Protein AF-F8WKD1-F1 (afdb_monomer)

Solvent-accessible surface area (backbone atoms only — not comparable to full-atom values): 12970 Å² total; per-residue (Å²): 108,72,67,58,51,50,54,46,48,56,54,55,60,47,94,82,56,89,61,49,69,57,46,48,49,51,50,50,53,50,46,76,75,39,96,53,44,68,64,48,53,60,55,53,60,30,61,47,71,44,75,84,90,66,90,72,95,74,90,58,91,58,53,67,54,52,52,46,32,36,76,66,40,28,27,27,30,39,30,46,78,88,43,77,43,89,61,48,30,33,53,46,30,38,35,39,44,80,78,40,52,25,40,33,28,32,33,65,87,80,60,37,35,46,73,46,49,50,91,41,49,76,48,77,43,80,74,45,77,57,78,72,72,70,88,51,36,69,89,54,38,40,63,30,51,44,60,72,94,48,45,39,70,36,32,30,41,21,32,70,69,19,46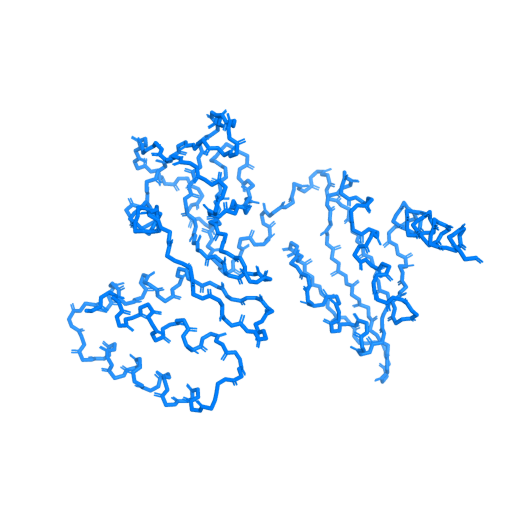,55,54,56,70,69,50,94,62,31,50,75,50,78,45,80,80,52,102,59,39,32,40,43,35,35,50,43,43,65,88,44,36,66,60,52,18,58,57,51,57,75,38,47,93,31,41,42,69,76,34,42,69,69,43,42,51,36,32,49,54,55,50,50,57,58,55,74,74,112

Foldseek 3Di:
DLVLLLVLLVLLQPPDDPCNVVSVVVLVVCCVPDPPVVSSVLNNQAEHEADPPDADDDDAPCPVVLSVQQVQQWWKWFQFQNDTDPFIWTFQHWYHAPNFIWTWIAGQVLRAIDTGGSVRTDDIGTDGHDPGNVVQHSVQNLLRNEDPVQKDKWKKKFFPLLVVLVSNDRASDWDWDDPDPTIIIIIGIDGPVCLLVVLVSSCVSPPGMDTPDDVSSNVSVVVVVVVVVVVD

pLDDT: mean 82.44, std 14.45, range [41.44, 97.62]

Sequence (232 aa):
MKALVFTLSSISNVSNLPFQTEYQEILKKLYNNSNKKELINQYNDLFQYFNEDKYQFKSYKLFNEIIRLIIENKSFETCYSQNYIKEQYKGIGIMYKNHQWYFVVANIESKLVNLLNISKIKELYEMGETQECNDITMQNFQQFMVKNETAIDILIRSNVMGLNILKGYLWSDYMIENIDEETYLFKSKVNAKDIDFIAKLIVTGGVNVKVETPNSLKNAVKVELTKIINMY

Secondary structure (DSSP, 8-state):
-HHHHHHHHHHHH-TT-TTHHHHHHHHHHHHHT-S-HHHHHHHHTTEEEES-S-------TTHHHHHHHHHTTEEEEEEETTEEEEEEEEEEEEEEETTEEEEEEEETTT--EEEEEGGGEEEEEEEEE--TTTT--TTTGGGGSS-GGGEEEEEEEE-HHHHHHHHTS--SSEEEEEEETTEEEEEEEEEGGGHHHHHHHHHTTGGGEEEEE-HHHHHHHHHHHHHHHTT-

Structure (mmCIF, N/CA/C/O backbone):
data_AF-F8WKD1-F1
#
_entry.id   AF-F8WKD1-F1
#
loop_
_atom_site.group_PDB
_atom_site.id
_atom_site.type_symbol
_atom_site.label_atom_id
_atom_site.label_alt_id
_atom_site.label_comp_id
_atom_site.label_asym_id
_atom_site.label_entity_id
_atom_site.label_seq_id
_atom_site.pdbx_PDB_ins_code
_atom_site.Cartn_x
_atom_site.Cartn_y
_atom_site.Cartn_z
_atom_site.occupancy
_atom_site.B_iso_or_equiv
_atom_site.auth_seq_id
_atom_site.auth_comp_id
_atom_site.auth_asym_id
_atom_site.auth_atom_id
_atom_site.pdbx_PDB_model_num
ATOM 1 N N . MET A 1 1 ? 3.004 2.752 30.568 1.00 54.69 1 MET A N 1
ATOM 2 C CA . MET A 1 1 ? 2.860 1.458 29.858 1.00 54.69 1 MET A CA 1
ATOM 3 C C . MET A 1 1 ? 2.673 1.652 28.353 1.00 54.69 1 MET A C 1
ATOM 5 O O . MET A 1 1 ? 3.606 1.346 27.637 1.00 54.69 1 MET A O 1
ATOM 9 N N . LYS A 1 2 ? 1.553 2.229 27.875 1.00 55.72 2 LYS A N 1
ATOM 10 C CA . LYS A 1 2 ? 1.271 2.461 26.436 1.00 55.72 2 LYS A CA 1
ATOM 11 C C . LYS A 1 2 ? 2.421 3.139 25.675 1.00 55.72 2 LYS A C 1
ATOM 13 O O . LYS A 1 2 ? 2.898 2.601 24.689 1.00 55.72 2 LYS A O 1
ATOM 18 N N . ALA A 1 3 ? 2.922 4.262 26.196 1.00 53.12 3 ALA A N 1
ATOM 19 C CA . ALA A 1 3 ? 4.050 4.981 25.601 1.00 53.12 3 ALA A CA 1
ATOM 20 C C . ALA A 1 3 ? 5.342 4.145 25.544 1.00 53.12 3 ALA A C 1
ATOM 22 O O . ALA A 1 3 ? 6.055 4.207 24.560 1.00 53.12 3 ALA A O 1
ATOM 23 N N . LEU A 1 4 ? 5.615 3.323 26.562 1.00 59.00 4 LEU A N 1
ATOM 24 C CA . LEU A 1 4 ? 6.814 2.478 26.619 1.00 59.00 4 LEU A CA 1
ATOM 25 C C . LEU A 1 4 ? 6.762 1.358 25.569 1.00 59.00 4 LEU A C 1
ATOM 27 O O . LEU A 1 4 ? 7.755 1.099 24.902 1.00 59.00 4 LEU A O 1
ATOM 31 N N . VAL A 1 5 ? 5.595 0.725 25.406 1.00 59.62 5 VAL A N 1
ATOM 32 C CA . VAL A 1 5 ? 5.370 -0.319 24.393 1.00 59.62 5 VAL A CA 1
ATOM 33 C C . VAL A 1 5 ? 5.445 0.273 22.990 1.00 59.62 5 VAL A C 1
ATOM 35 O O . VAL A 1 5 ? 6.122 -0.292 22.141 1.00 59.62 5 VAL A O 1
ATOM 38 N N . PHE A 1 6 ? 4.828 1.438 22.760 1.00 61.56 6 PHE A N 1
ATOM 39 C CA . PHE A 1 6 ? 4.965 2.172 21.501 1.00 61.56 6 PHE A CA 1
ATOM 40 C C . PHE A 1 6 ? 6.432 2.494 21.193 1.00 61.56 6 PHE A C 1
ATOM 42 O O . PHE A 1 6 ? 6.912 2.164 20.115 1.00 61.56 6 PHE A O 1
ATOM 49 N N . THR A 1 7 ? 7.172 3.078 22.139 1.00 57.75 7 THR A N 1
ATOM 50 C CA . THR A 1 7 ? 8.586 3.422 21.938 1.00 57.75 7 THR A CA 1
ATOM 51 C C . THR A 1 7 ? 9.423 2.189 21.611 1.00 57.75 7 THR A C 1
ATOM 53 O O . THR A 1 7 ? 10.227 2.225 20.688 1.00 57.75 7 THR A O 1
ATOM 56 N N . LEU A 1 8 ? 9.226 1.086 22.330 1.00 62.31 8 LEU A N 1
ATOM 57 C CA . LEU A 1 8 ? 10.016 -0.122 22.126 1.00 62.31 8 LEU A CA 1
ATOM 58 C C . LEU A 1 8 ? 9.652 -0.876 20.837 1.00 62.31 8 LEU A C 1
ATOM 60 O O . LEU A 1 8 ? 10.562 -1.328 20.154 1.00 62.31 8 LEU A O 1
ATOM 64 N N . SER A 1 9 ? 8.364 -0.974 20.484 1.00 59.03 9 SER A N 1
ATOM 65 C CA . SER A 1 9 ? 7.912 -1.551 19.200 1.00 59.03 9 SER A CA 1
ATOM 66 C C . SER A 1 9 ? 8.370 -0.713 18.006 1.00 59.03 9 SER A C 1
ATOM 68 O O . SER A 1 9 ? 8.812 -1.257 16.996 1.00 59.03 9 SER A O 1
ATOM 70 N N . SER A 1 10 ? 8.356 0.617 18.156 1.00 57.47 10 SER A N 1
ATOM 71 C CA . SER A 1 10 ? 8.930 1.536 17.171 1.00 57.47 10 SER A CA 1
ATOM 72 C C . SER A 1 10 ? 10.416 1.259 16.971 1.00 57.47 10 SER A C 1
ATOM 74 O O . SER A 1 10 ? 10.863 1.087 15.847 1.00 57.47 10 SER A O 1
ATOM 76 N N . ILE A 1 11 ? 11.176 1.167 18.066 1.00 59.69 11 ILE A N 1
ATOM 77 C CA . ILE A 1 11 ? 12.624 0.936 18.044 1.00 59.69 11 ILE A CA 1
ATOM 78 C C . ILE A 1 11 ? 12.978 -0.442 17.467 1.00 59.69 11 ILE A C 1
ATOM 80 O O . ILE A 1 11 ? 13.932 -0.546 16.703 1.00 59.69 11 ILE A O 1
ATOM 84 N N . SER A 1 12 ? 12.225 -1.499 17.793 1.00 55.69 12 SER A N 1
ATOM 85 C CA . SER A 1 12 ? 12.521 -2.852 17.301 1.00 55.69 12 SER A CA 1
ATOM 86 C C . SER A 1 12 ? 12.333 -3.009 15.791 1.00 55.69 12 SER A C 1
ATOM 88 O O . SER A 1 12 ? 12.969 -3.882 15.197 1.00 55.69 12 SER A O 1
ATOM 90 N N . ASN A 1 13 ? 11.476 -2.178 15.191 1.00 52.91 13 ASN A N 1
ATOM 91 C CA . ASN A 1 13 ? 11.176 -2.199 13.762 1.00 52.91 13 ASN A CA 1
ATOM 92 C C . ASN A 1 13 ? 12.152 -1.363 12.910 1.00 52.91 13 ASN A C 1
ATOM 94 O O . ASN A 1 13 ? 12.138 -1.503 11.689 1.00 52.91 13 ASN A O 1
ATOM 98 N N . VAL A 1 14 ? 13.027 -0.557 13.527 1.00 56.12 14 VAL A N 1
ATOM 99 C CA . VAL A 1 14 ? 14.090 0.178 12.821 1.00 56.12 14 VAL A CA 1
ATOM 100 C C . VAL A 1 14 ? 15.261 -0.772 12.570 1.00 56.12 14 VAL A C 1
ATOM 102 O O . VAL A 1 14 ? 15.939 -1.204 13.502 1.00 56.12 14 VAL A O 1
ATOM 105 N N . SER A 1 15 ? 15.543 -1.085 11.306 1.00 45.62 15 SER A N 1
ATOM 106 C CA . SER A 1 15 ? 16.512 -2.125 10.919 1.00 45.62 15 SER A CA 1
ATOM 107 C C . SER A 1 15 ? 17.991 -1.787 11.175 1.00 45.62 15 SER A C 1
ATOM 109 O O . SER A 1 15 ? 18.841 -2.633 10.929 1.00 45.62 15 SER A O 1
ATOM 111 N N . ASN A 1 16 ? 18.314 -0.584 11.667 1.00 51.53 16 ASN A N 1
ATOM 112 C CA . ASN A 1 16 ? 19.690 -0.064 11.735 1.00 51.53 16 ASN A CA 1
ATOM 113 C C . ASN A 1 16 ? 20.077 0.575 13.085 1.00 51.53 16 ASN A C 1
ATOM 115 O O . ASN A 1 16 ? 21.005 1.384 13.140 1.00 51.53 16 ASN A O 1
ATOM 119 N N . LEU A 1 17 ? 19.388 0.255 14.184 1.00 51.50 17 LEU A N 1
ATOM 120 C CA . LEU A 1 17 ? 19.802 0.743 15.503 1.00 51.50 17 LEU A CA 1
ATOM 121 C C . LEU A 1 17 ? 20.866 -0.177 16.124 1.00 51.50 17 LEU A C 1
ATOM 123 O O . LEU A 1 17 ? 20.691 -1.399 16.115 1.00 51.50 17 LEU A O 1
ATOM 127 N N . PRO A 1 18 ? 21.946 0.372 16.719 1.00 41.44 18 PRO A N 1
ATOM 128 C CA . PRO A 1 18 ? 22.776 -0.425 17.609 1.00 41.44 18 PRO A CA 1
ATOM 129 C C . PRO A 1 18 ? 21.883 -0.926 18.755 1.00 41.44 18 PRO A C 1
ATOM 131 O O . PRO A 1 18 ? 21.035 -0.179 19.243 1.00 41.44 18 PRO A O 1
ATOM 134 N N . PHE A 1 19 ? 22.068 -2.180 19.170 1.00 49.81 19 PHE A N 1
ATOM 135 C CA . PHE A 1 19 ? 21.343 -2.832 20.273 1.00 49.81 19 PHE A CA 1
ATOM 136 C C . PHE A 1 19 ? 19.913 -3.357 19.980 1.00 49.81 19 PHE A C 1
ATOM 138 O O . PHE A 1 19 ? 19.081 -3.460 20.884 1.00 49.81 19 PHE A O 1
ATOM 145 N N . GLN A 1 20 ? 19.590 -3.713 18.725 1.00 54.78 20 GLN A N 1
ATOM 146 C CA . GLN A 1 20 ? 18.273 -4.271 18.345 1.00 54.78 20 GLN A CA 1
ATOM 147 C C . GLN A 1 20 ? 17.866 -5.505 19.178 1.00 54.78 20 GLN A C 1
ATOM 149 O O . GLN A 1 20 ? 16.708 -5.627 19.593 1.00 54.78 20 GLN A O 1
ATOM 154 N N . THR A 1 21 ? 18.819 -6.394 19.465 1.00 56.66 21 THR A N 1
ATOM 155 C CA . THR A 1 21 ? 18.611 -7.603 20.277 1.00 56.66 21 THR A CA 1
ATOM 156 C C . THR A 1 21 ? 18.192 -7.246 21.705 1.00 56.66 21 THR A C 1
ATOM 158 O O . THR A 1 21 ? 17.245 -7.814 22.248 1.00 56.66 21 THR A O 1
ATOM 161 N N . GLU A 1 22 ? 18.829 -6.242 22.293 1.00 59.22 22 GLU A N 1
ATOM 162 C CA . GLU A 1 22 ? 18.585 -5.759 23.646 1.00 59.22 22 GLU A CA 1
ATOM 163 C C . GLU A 1 22 ? 17.208 -5.094 23.759 1.00 59.22 22 GLU A C 1
ATOM 165 O O . GLU A 1 22 ? 16.502 -5.303 24.748 1.00 59.22 22 GLU A O 1
ATOM 170 N N . TYR A 1 23 ? 16.761 -4.365 22.730 1.00 58.56 23 TYR A 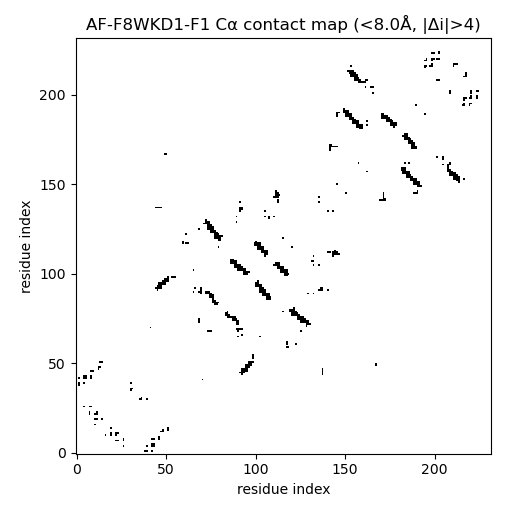N 1
ATOM 171 C CA . TYR A 1 23 ? 15.401 -3.813 22.693 1.00 58.56 23 TYR A CA 1
ATOM 172 C C . TYR A 1 23 ? 14.330 -4.909 22.619 1.00 58.56 23 TYR A C 1
ATOM 174 O O . TYR A 1 23 ? 13.330 -4.841 23.343 1.00 58.56 23 TYR A O 1
ATOM 182 N N . GLN A 1 24 ? 14.551 -5.951 21.811 1.00 60.44 24 GLN A N 1
ATOM 183 C CA . GLN A 1 24 ? 13.657 -7.112 21.762 1.00 60.44 24 GLN A CA 1
ATOM 184 C C . GLN A 1 24 ? 13.640 -7.885 23.089 1.00 60.44 24 GLN A C 1
ATOM 186 O O . GLN A 1 24 ? 12.584 -8.356 23.520 1.00 60.44 24 GLN A O 1
ATOM 191 N N . GLU A 1 25 ? 14.774 -7.993 23.781 1.00 60.28 25 GLU A N 1
ATOM 192 C CA . GLU A 1 25 ? 14.833 -8.607 25.109 1.00 60.28 25 GLU A CA 1
ATOM 193 C C . GLU A 1 25 ? 14.113 -7.784 26.180 1.00 60.28 25 GLU A C 1
ATOM 195 O O . GLU A 1 25 ? 13.417 -8.355 27.026 1.00 60.28 25 GLU A O 1
ATOM 200 N N . ILE A 1 26 ? 14.235 -6.454 26.148 1.00 61.81 26 ILE A N 1
ATOM 201 C CA . ILE A 1 26 ? 13.500 -5.556 27.049 1.00 61.81 26 ILE A CA 1
ATOM 202 C C . ILE A 1 26 ? 11.992 -5.687 26.799 1.00 61.81 26 ILE A C 1
ATOM 204 O O . ILE A 1 26 ? 11.229 -5.808 27.761 1.00 61.81 26 ILE A O 1
ATOM 208 N N . LEU A 1 27 ? 11.561 -5.756 25.534 1.00 63.12 27 LEU A N 1
ATOM 209 C CA . LEU A 1 27 ? 10.172 -6.052 25.168 1.00 63.12 27 LEU A CA 1
ATOM 210 C C . LEU A 1 27 ? 9.712 -7.407 25.703 1.00 63.12 27 LEU A C 1
ATOM 212 O O . LEU A 1 27 ? 8.657 -7.475 26.331 1.00 63.12 27 LEU A O 1
ATOM 216 N N . LYS A 1 28 ? 10.503 -8.473 25.524 1.00 65.69 28 LYS A N 1
ATOM 217 C CA . LYS A 1 28 ? 10.186 -9.810 26.056 1.00 65.69 28 LYS A CA 1
ATOM 218 C C . LYS A 1 28 ? 10.070 -9.804 27.579 1.00 65.69 28 LYS A C 1
ATOM 220 O O . LYS A 1 28 ? 9.130 -10.383 28.120 1.00 65.69 28 LYS A O 1
ATOM 225 N N . LYS A 1 29 ? 10.981 -9.128 28.284 1.00 65.94 29 LYS A N 1
ATOM 226 C CA . LYS A 1 29 ? 10.943 -9.001 29.751 1.00 65.94 29 LYS A CA 1
ATOM 227 C C . LYS A 1 29 ? 9.724 -8.202 30.214 1.00 65.94 29 LYS A C 1
ATOM 229 O O . LYS A 1 29 ? 9.076 -8.613 31.174 1.00 65.94 29 LYS A O 1
ATOM 234 N N . LEU A 1 30 ? 9.374 -7.114 29.530 1.00 63.88 30 LEU A N 1
ATOM 235 C CA . LEU A 1 30 ? 8.160 -6.340 29.811 1.00 63.88 30 LEU A CA 1
ATOM 236 C C . LEU A 1 30 ? 6.890 -7.141 29.531 1.00 63.88 30 LEU A C 1
ATOM 238 O O . LEU A 1 30 ? 5.971 -7.116 30.341 1.00 63.88 30 LEU A O 1
ATOM 242 N N . TYR A 1 31 ? 6.846 -7.874 28.420 1.00 63.16 31 TYR A N 1
ATOM 243 C CA . TYR A 1 31 ? 5.730 -8.743 28.073 1.00 63.16 31 TYR A CA 1
ATOM 244 C C . TYR A 1 31 ? 5.536 -9.834 29.126 1.00 63.16 31 TYR A C 1
ATOM 246 O O . TYR A 1 31 ? 4.456 -9.956 29.699 1.00 63.16 31 TYR A O 1
ATOM 254 N N . ASN A 1 32 ? 6.596 -10.577 29.450 1.00 68.81 32 ASN A N 1
ATOM 255 C CA . ASN A 1 32 ? 6.531 -11.715 30.363 1.00 68.81 32 ASN A CA 1
ATOM 256 C C . ASN A 1 32 ? 6.122 -11.322 31.787 1.00 68.81 32 ASN A C 1
ATOM 258 O O . ASN A 1 32 ? 5.394 -12.084 32.422 1.00 68.81 32 ASN A O 1
ATOM 262 N N . ASN A 1 33 ? 6.525 -10.131 32.243 1.00 65.88 33 ASN A N 1
ATOM 263 C CA . ASN A 1 33 ? 6.264 -9.634 33.597 1.00 65.88 33 ASN A CA 1
ATOM 264 C C . ASN A 1 33 ? 5.061 -8.676 33.699 1.00 65.88 33 ASN A C 1
ATOM 266 O O . ASN A 1 33 ? 4.817 -8.111 34.764 1.00 65.88 33 ASN A O 1
ATOM 270 N N . SER A 1 34 ? 4.315 -8.452 32.614 1.00 67.44 34 SER A N 1
ATOM 271 C CA . SER A 1 34 ? 3.154 -7.559 32.621 1.00 67.44 34 SER A CA 1
ATOM 272 C C . SER A 1 34 ? 1.848 -8.334 32.771 1.00 67.44 34 SER A C 1
ATOM 274 O O . SER A 1 34 ? 1.609 -9.317 32.076 1.00 67.44 34 SER A O 1
ATOM 276 N N . ASN A 1 35 ? 0.936 -7.812 33.592 1.00 67.19 35 ASN A N 1
ATOM 277 C CA . ASN A 1 35 ? -0.458 -8.273 33.658 1.00 67.19 35 ASN A CA 1
ATOM 278 C C . ASN A 1 35 ? -1.321 -7.710 32.506 1.00 67.19 35 ASN A C 1
ATO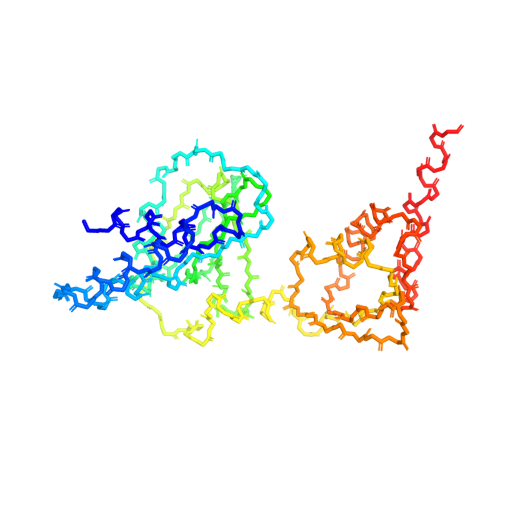M 280 O O . ASN A 1 35 ? -2.529 -7.906 32.483 1.00 67.19 35 ASN A O 1
ATOM 284 N N . LYS A 1 36 ? -0.718 -6.968 31.562 1.00 62.66 36 LYS A N 1
ATOM 285 C CA . LYS A 1 36 ? -1.381 -6.321 30.414 1.00 62.66 36 LYS A CA 1
ATOM 286 C C . LYS A 1 36 ? -0.840 -6.837 29.074 1.00 62.66 36 LYS A C 1
ATOM 288 O O . LYS A 1 36 ? -0.615 -6.044 28.164 1.00 62.66 36 LYS A O 1
ATOM 293 N N . LYS A 1 37 ? -0.583 -8.146 28.970 1.00 66.31 37 LYS A N 1
ATOM 294 C CA . LYS A 1 37 ? -0.028 -8.800 27.765 1.00 66.31 37 LYS A CA 1
ATOM 295 C C . LYS A 1 37 ? -0.856 -8.538 26.509 1.00 66.31 37 LYS A C 1
ATOM 297 O O . LYS A 1 37 ? -0.286 -8.179 25.488 1.00 66.31 37 LYS A O 1
ATOM 302 N N . GLU A 1 38 ? -2.182 -8.612 26.605 1.00 63.44 38 GLU A N 1
ATOM 303 C CA . GLU A 1 38 ? -3.091 -8.310 25.488 1.00 63.44 38 GLU A CA 1
ATOM 304 C C . GLU A 1 38 ? -2.886 -6.897 24.942 1.00 63.44 38 GLU A C 1
ATOM 306 O O . GLU A 1 38 ? -2.764 -6.703 23.739 1.00 63.44 38 GLU A O 1
ATOM 311 N N . LEU A 1 39 ? -2.741 -5.916 25.833 1.00 62.03 39 LEU A N 1
ATOM 312 C CA . LEU A 1 39 ? -2.496 -4.526 25.458 1.00 62.03 39 LEU A CA 1
ATOM 313 C C . LEU A 1 39 ? -1.109 -4.343 24.821 1.00 62.03 39 LEU A C 1
ATOM 315 O O . LEU A 1 39 ? -0.930 -3.462 23.991 1.00 62.03 39 LEU A O 1
ATOM 319 N N . ILE A 1 40 ? -0.120 -5.162 25.192 1.00 63.00 40 ILE A N 1
ATOM 320 C CA . ILE A 1 40 ? 1.205 -5.148 24.557 1.00 63.00 40 ILE A CA 1
ATOM 321 C C . ILE A 1 40 ? 1.125 -5.727 23.140 1.00 63.00 40 ILE A C 1
ATOM 323 O O . ILE A 1 40 ? 1.635 -5.105 22.213 1.00 63.00 40 ILE A O 1
ATOM 327 N N . ASN A 1 41 ? 0.444 -6.863 22.964 1.00 65.38 41 ASN A N 1
ATOM 328 C CA . ASN A 1 41 ? 0.261 -7.487 21.650 1.00 65.38 41 ASN A CA 1
ATOM 329 C C . ASN A 1 41 ? -0.513 -6.575 20.699 1.00 65.38 41 ASN A C 1
ATOM 331 O O . ASN A 1 41 ? -0.058 -6.338 19.586 1.00 65.38 41 ASN A O 1
ATOM 335 N N . GLN A 1 42 ? -1.602 -5.966 21.182 1.00 65.38 42 GLN A N 1
ATOM 336 C CA . GLN A 1 42 ? -2.364 -4.985 20.412 1.00 65.38 42 GLN A CA 1
ATOM 337 C C . GLN A 1 42 ? -1.477 -3.856 19.891 1.00 65.38 42 GLN A C 1
ATOM 339 O O . GLN A 1 42 ? -1.651 -3.452 18.760 1.00 65.38 42 GLN A O 1
ATOM 344 N N . TYR A 1 43 ? -0.513 -3.351 20.665 1.00 65.75 43 TYR A N 1
ATOM 345 C CA . TYR A 1 43 ? 0.369 -2.281 20.187 1.00 65.75 43 TYR A CA 1
ATOM 346 C C . TYR A 1 43 ? 1.490 -2.759 19.260 1.00 65.75 43 TYR A C 1
ATOM 348 O O . TYR A 1 43 ? 1.894 -1.992 18.390 1.00 65.75 43 TYR A O 1
ATOM 356 N N . ASN A 1 44 ? 1.990 -3.985 19.421 1.00 64.62 44 ASN A N 1
ATOM 357 C CA . ASN A 1 44 ? 3.071 -4.508 18.581 1.00 64.62 44 ASN A CA 1
ATOM 358 C C . ASN A 1 44 ? 2.633 -4.702 17.122 1.00 64.62 44 ASN A C 1
ATOM 360 O O . ASN A 1 44 ? 3.409 -4.402 16.219 1.00 64.62 44 ASN A O 1
ATOM 364 N N . ASP A 1 45 ? 1.391 -5.132 16.893 1.00 71.19 45 ASP A N 1
ATOM 365 C CA . ASP A 1 45 ? 0.876 -5.396 15.543 1.00 71.19 45 ASP A CA 1
ATOM 366 C C . ASP A 1 45 ? 0.306 -4.143 14.849 1.00 71.19 45 ASP A C 1
ATOM 368 O O . ASP A 1 45 ? -0.061 -4.190 13.675 1.00 71.19 45 ASP A O 1
ATOM 372 N N . LEU A 1 46 ? 0.242 -3.001 15.549 1.00 78.19 46 LEU A N 1
ATOM 373 C CA . LEU A 1 46 ? -0.332 -1.758 15.018 1.00 78.19 46 LEU A CA 1
ATOM 374 C C . LEU A 1 46 ? 0.607 -0.970 14.109 1.00 78.19 46 LEU A C 1
A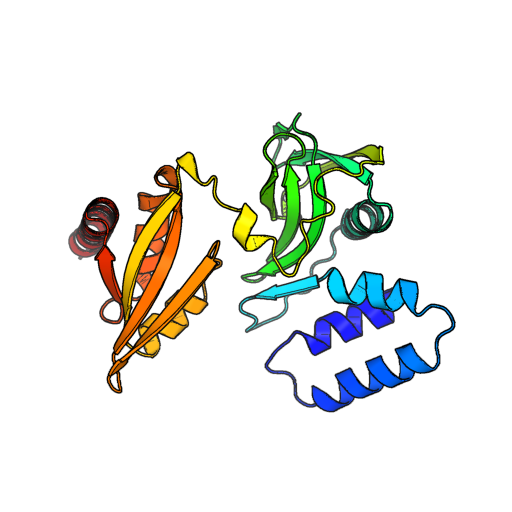TOM 376 O O . LEU A 1 46 ? 0.116 -0.156 13.329 1.00 78.19 46 LEU A O 1
ATOM 380 N N . PHE A 1 47 ? 1.925 -1.142 14.226 1.00 76.69 47 PHE A N 1
ATOM 381 C CA . PHE A 1 47 ? 2.897 -0.261 13.577 1.00 76.69 47 PHE A CA 1
ATOM 382 C C . PHE A 1 47 ? 3.773 -1.004 12.573 1.00 76.69 47 PHE A C 1
ATOM 384 O O . PHE A 1 47 ? 4.404 -2.002 12.912 1.00 76.69 47 PHE A O 1
ATOM 391 N N . GLN A 1 48 ? 3.884 -0.459 11.361 1.00 75.19 48 GLN A N 1
ATOM 392 C CA . GLN A 1 48 ? 4.846 -0.914 10.356 1.00 75.19 48 GLN A CA 1
ATOM 393 C C . GLN A 1 48 ? 5.718 0.247 9.874 1.00 75.19 48 GLN A C 1
ATOM 395 O O . GLN A 1 48 ? 5.254 1.378 9.723 1.00 75.19 48 GLN A O 1
ATOM 400 N N . TYR A 1 49 ? 6.988 -0.037 9.614 1.00 70.62 49 TYR A N 1
ATOM 401 C CA . TYR A 1 49 ? 7.986 0.958 9.245 1.00 70.62 49 TYR A CA 1
ATOM 402 C C . TYR A 1 49 ? 8.621 0.586 7.908 1.00 70.62 49 TYR A C 1
ATOM 404 O O . TYR A 1 49 ? 8.909 -0.584 7.656 1.00 70.62 49 TYR A O 1
ATOM 412 N N . PHE A 1 50 ? 8.780 1.571 7.026 1.00 65.44 50 PHE A N 1
ATOM 413 C CA . PHE A 1 50 ? 9.199 1.353 5.646 1.00 65.44 50 PHE A CA 1
ATOM 414 C C . PHE A 1 50 ? 10.160 2.455 5.173 1.00 65.44 50 PHE A C 1
ATOM 416 O O . PHE A 1 50 ? 9.800 3.635 5.179 1.00 65.44 50 PHE A O 1
ATOM 423 N N . ASN A 1 51 ? 11.355 2.055 4.713 1.00 57.28 51 ASN A N 1
ATOM 424 C CA . ASN A 1 51 ? 12.481 2.917 4.305 1.00 57.28 51 ASN A CA 1
ATOM 425 C C . ASN A 1 51 ? 12.890 3.959 5.355 1.00 57.28 51 ASN A C 1
ATOM 427 O O . ASN A 1 51 ? 12.548 5.143 5.260 1.00 57.28 51 ASN A O 1
ATOM 431 N N . GLU A 1 52 ? 13.645 3.522 6.357 1.00 56.91 52 GLU A N 1
ATOM 432 C CA . GLU A 1 52 ? 14.009 4.358 7.495 1.00 56.91 52 GLU A CA 1
ATOM 433 C C . GLU A 1 52 ? 15.487 4.729 7.513 1.00 56.91 52 GLU A C 1
ATOM 435 O O . GLU A 1 52 ? 16.301 4.069 8.150 1.00 56.91 52 GLU A O 1
ATOM 440 N N . ASP A 1 53 ? 15.826 5.850 6.878 1.00 48.53 53 ASP A N 1
ATOM 441 C CA . ASP A 1 53 ? 17.186 6.391 6.988 1.00 48.53 53 ASP A CA 1
ATOM 442 C C . ASP A 1 53 ? 17.284 7.445 8.104 1.00 48.53 53 ASP A C 1
ATOM 444 O O . ASP A 1 53 ? 18.348 7.640 8.693 1.00 48.53 53 ASP A O 1
ATOM 448 N N . LYS A 1 54 ? 16.170 8.140 8.414 1.00 49.97 54 LYS A N 1
ATOM 449 C CA . LYS A 1 54 ? 16.069 9.181 9.461 1.00 49.97 54 LYS A CA 1
ATOM 450 C C . LYS A 1 54 ? 14.648 9.307 10.030 1.00 49.97 54 LYS A C 1
ATOM 452 O O . LYS A 1 54 ? 13.670 9.449 9.291 1.00 49.97 54 LYS A O 1
ATOM 457 N N . TYR A 1 55 ? 14.533 9.351 11.355 1.00 49.16 55 TYR A N 1
ATOM 458 C CA . TYR A 1 55 ? 13.267 9.584 12.054 1.00 49.16 55 TYR A CA 1
ATOM 459 C C . TYR A 1 55 ? 13.037 11.089 12.274 1.00 49.16 55 TYR A C 1
ATOM 461 O O . TYR A 1 55 ? 13.885 11.765 12.856 1.00 49.16 55 TYR A O 1
ATOM 469 N N . GLN A 1 56 ? 11.900 11.630 11.819 1.00 51.22 56 GLN A N 1
ATOM 470 C CA . GLN A 1 56 ? 11.495 13.006 12.126 1.00 51.22 56 GLN A CA 1
ATOM 471 C C . GLN A 1 56 ? 10.360 12.992 13.149 1.00 51.22 56 GLN A C 1
ATOM 473 O O . GLN A 1 56 ? 9.276 12.462 12.902 1.00 51.22 56 GLN A O 1
ATOM 478 N N . PHE A 1 57 ? 10.607 13.596 14.310 1.00 49.16 57 PHE A N 1
ATOM 479 C CA . PHE A 1 57 ? 9.613 13.678 15.372 1.00 49.16 57 PHE A CA 1
ATOM 480 C C . PHE A 1 57 ? 8.547 14.723 15.023 1.00 49.16 57 PHE A C 1
ATOM 482 O O . PHE A 1 57 ? 8.822 15.923 14.996 1.00 49.16 57 PHE A O 1
ATOM 489 N N . LYS A 1 58 ? 7.312 14.274 14.777 1.00 58.34 58 LYS A N 1
ATOM 490 C CA . LYS A 1 58 ? 6.148 15.149 14.602 1.00 58.34 58 LYS A CA 1
ATOM 491 C C . LYS A 1 58 ? 4.969 14.598 15.395 1.00 58.34 58 LYS A C 1
ATOM 493 O O . LYS A 1 58 ? 4.519 13.484 15.150 1.00 58.34 58 LYS A O 1
ATOM 498 N N . SER A 1 59 ? 4.489 15.385 16.355 1.00 57.47 59 SER A N 1
ATOM 499 C CA . SER A 1 59 ? 3.294 15.057 17.134 1.00 57.47 59 SER A CA 1
ATOM 500 C C . SER A 1 59 ? 2.044 15.414 16.332 1.00 57.47 59 SER A C 1
ATOM 502 O O . SER A 1 59 ? 1.932 16.529 15.818 1.00 57.47 59 SER A O 1
ATOM 504 N N . TYR A 1 60 ? 1.107 14.475 16.223 1.00 67.44 60 TYR A N 1
ATOM 505 C CA . TYR A 1 60 ? -0.185 14.691 15.577 1.00 67.44 60 TYR A CA 1
ATOM 506 C C . TYR A 1 60 ? -1.293 14.630 16.624 1.00 67.44 60 TYR A C 1
ATOM 508 O O . TYR A 1 60 ? -1.416 13.642 17.344 1.00 67.44 60 TYR A O 1
ATOM 516 N N . LYS A 1 61 ? -2.137 15.667 16.674 1.00 73.50 61 LYS A N 1
ATOM 517 C CA . LYS A 1 61 ? -3.266 15.756 17.617 1.00 73.50 61 LYS A CA 1
ATOM 518 C C . LYS A 1 61 ? -4.198 14.536 17.528 1.00 73.50 61 LYS A C 1
ATOM 520 O O . LYS A 1 61 ? -4.642 14.038 18.554 1.00 73.50 61 LYS A O 1
ATOM 525 N N . LEU A 1 62 ? -4.423 14.035 16.311 1.00 81.81 62 LEU A N 1
ATOM 526 C CA . LEU A 1 62 ? -5.302 12.896 16.020 1.00 81.81 62 LEU A CA 1
ATOM 527 C C . LEU A 1 62 ? -4.665 11.525 16.291 1.00 81.81 62 LEU A C 1
ATOM 529 O O . LEU A 1 62 ? -5.352 10.517 16.212 1.00 81.81 62 LEU A O 1
ATOM 533 N N . PHE A 1 63 ? -3.370 11.437 16.607 1.00 81.38 63 PHE A N 1
ATOM 534 C CA . PHE A 1 63 ? -2.680 10.142 16.683 1.00 81.38 63 PHE A CA 1
ATOM 535 C C . PHE A 1 63 ? -3.275 9.215 17.752 1.00 81.38 63 PHE A C 1
ATOM 537 O O . PHE A 1 63 ? -3.505 8.035 17.506 1.00 81.38 63 PHE A O 1
ATOM 544 N N . ASN A 1 64 ? -3.587 9.766 18.929 1.00 81.69 64 ASN A N 1
ATOM 545 C CA . ASN A 1 64 ? -4.223 9.007 20.008 1.00 81.69 64 ASN A CA 1
ATOM 546 C C . ASN A 1 64 ? -5.645 8.567 19.644 1.00 81.69 64 ASN A C 1
ATOM 548 O O . ASN A 1 64 ? -6.076 7.493 20.052 1.00 81.69 64 ASN A O 1
ATOM 552 N N . GLU A 1 65 ? -6.361 9.394 18.885 1.00 86.62 65 GLU A N 1
ATOM 553 C CA . GLU A 1 65 ? -7.708 9.090 18.415 1.00 86.62 65 GLU A CA 1
ATOM 554 C C . GLU A 1 65 ? -7.689 7.969 17.373 1.00 86.62 65 GLU A C 1
ATOM 556 O O . GLU A 1 65 ? -8.455 7.021 17.494 1.00 86.62 65 GLU A O 1
ATOM 561 N N . ILE A 1 66 ? -6.738 8.004 16.436 1.00 89.75 66 ILE A N 1
ATOM 562 C CA . ILE A 1 66 ? -6.501 6.928 15.464 1.00 89.75 66 ILE A CA 1
ATOM 563 C C . ILE A 1 66 ? -6.224 5.605 16.185 1.00 89.75 66 ILE A C 1
ATOM 565 O O . ILE A 1 66 ? -6.871 4.602 15.898 1.00 89.75 66 ILE A O 1
ATOM 569 N N . ILE A 1 67 ? -5.306 5.600 17.159 1.00 85.38 67 ILE A N 1
ATOM 570 C CA . ILE A 1 67 ? -4.997 4.391 17.939 1.00 85.38 67 ILE A CA 1
ATOM 571 C C . ILE A 1 67 ? -6.244 3.875 18.665 1.00 85.38 67 ILE A C 1
ATOM 573 O O . ILE A 1 67 ? -6.481 2.669 18.685 1.00 85.38 67 ILE A O 1
ATOM 577 N N . ARG A 1 68 ? -7.044 4.776 19.251 1.00 87.25 68 ARG A N 1
ATOM 578 C CA . ARG A 1 68 ? -8.295 4.408 19.920 1.00 87.25 68 ARG A CA 1
ATOM 579 C C . ARG A 1 68 ? -9.257 3.724 18.950 1.00 87.25 68 ARG A C 1
ATOM 581 O O . ARG A 1 68 ? -9.718 2.636 19.266 1.00 87.25 68 ARG A O 1
ATOM 588 N N . LEU A 1 69 ? -9.491 4.310 17.773 1.00 89.56 69 LEU A N 1
ATOM 589 C CA . LEU A 1 69 ? -10.387 3.748 16.757 1.00 89.56 69 LEU A CA 1
ATOM 590 C C . LEU A 1 69 ? -9.961 2.341 16.321 1.00 89.56 69 LEU A C 1
ATOM 592 O O . LEU A 1 69 ? -10.817 1.473 16.173 1.00 89.56 69 LEU A O 1
ATOM 596 N N . ILE A 1 70 ? -8.654 2.103 16.150 1.00 89.06 70 ILE A N 1
ATOM 597 C CA . ILE A 1 70 ? -8.154 0.783 15.745 1.00 89.06 70 ILE A CA 1
ATOM 598 C C . ILE A 1 70 ? -8.344 -0.243 16.873 1.00 89.06 70 ILE A C 1
ATOM 600 O O . ILE A 1 70 ? -8.873 -1.323 16.633 1.00 89.06 70 ILE A O 1
ATOM 604 N N . ILE A 1 71 ? -7.959 0.094 18.112 1.00 84.38 71 ILE A N 1
ATOM 605 C CA . ILE A 1 71 ? -8.062 -0.826 19.262 1.00 84.38 71 ILE A CA 1
ATOM 606 C C . ILE A 1 71 ? -9.523 -1.151 19.595 1.00 84.38 71 ILE A C 1
ATOM 608 O O . ILE A 1 71 ? -9.844 -2.294 19.907 1.00 84.38 71 ILE A O 1
ATOM 612 N N . GLU A 1 72 ? -10.402 -0.151 19.540 1.00 87.38 72 GLU A N 1
ATOM 613 C CA . GLU A 1 72 ? -11.837 -0.307 19.807 1.00 87.38 72 GLU A CA 1
ATOM 614 C C . GLU A 1 72 ? -12.604 -0.866 18.598 1.00 87.38 72 GLU A C 1
ATOM 616 O O . GLU A 1 72 ? -13.819 -1.041 18.675 1.00 87.38 72 GLU A O 1
ATOM 621 N N . ASN A 1 73 ? -11.910 -1.153 17.489 1.00 87.12 73 ASN A N 1
ATOM 622 C CA . ASN A 1 73 ? -12.483 -1.714 16.269 1.00 87.12 73 ASN A CA 1
ATOM 623 C C . ASN A 1 73 ? -13.689 -0.900 15.744 1.00 87.12 73 ASN A C 1
ATOM 625 O O . ASN A 1 73 ? -14.706 -1.444 15.296 1.00 87.12 73 ASN A O 1
ATOM 629 N N . LYS A 1 74 ? -13.581 0.431 15.838 1.00 91.56 74 LYS A N 1
ATOM 630 C CA . LYS A 1 74 ? -14.618 1.373 15.412 1.00 91.56 74 LYS A CA 1
ATOM 631 C C . LYS A 1 74 ? -14.443 1.733 13.940 1.00 91.56 74 LYS A C 1
ATOM 633 O O . LYS A 1 74 ? -13.346 2.050 13.476 1.00 91.56 74 LYS A O 1
ATOM 638 N N . SER A 1 75 ? -15.558 1.731 13.223 1.00 94.00 75 SER A N 1
ATOM 639 C CA . SER A 1 75 ? -15.681 2.359 11.913 1.00 94.00 75 SER A CA 1
ATOM 640 C C . SER A 1 75 ? -15.759 3.878 12.042 1.00 94.00 75 SER A C 1
ATOM 642 O O . SER A 1 75 ? -16.209 4.413 13.062 1.00 94.00 75 SER A O 1
ATOM 644 N N . PHE A 1 76 ? -15.313 4.577 11.005 1.00 94.69 76 PHE A N 1
ATOM 645 C CA . PHE A 1 76 ? -15.307 6.031 10.972 1.00 94.69 76 PHE A CA 1
ATOM 646 C C . PHE A 1 76 ? -15.428 6.578 9.548 1.00 94.69 76 PHE A C 1
ATOM 648 O O . PHE A 1 76 ? -15.084 5.912 8.572 1.00 94.69 76 PHE A O 1
ATOM 655 N N . GLU A 1 77 ? -15.847 7.834 9.451 1.00 95.19 77 GLU A N 1
ATOM 656 C CA . GLU A 1 77 ? -15.700 8.670 8.255 1.00 95.19 77 GLU A CA 1
ATOM 657 C C . GLU A 1 77 ? -14.625 9.737 8.503 1.00 95.19 77 GLU A C 1
ATOM 659 O O . GLU A 1 77 ? -14.222 9.986 9.645 1.00 95.19 77 GLU A O 1
ATOM 664 N N . THR A 1 78 ? -14.110 10.376 7.451 1.00 93.31 78 THR A N 1
ATOM 665 C CA . THR A 1 78 ? -12.997 11.323 7.606 1.00 93.31 78 THR A CA 1
ATOM 666 C C . THR A 1 78 ? -13.077 12.530 6.682 1.00 93.31 78 THR A C 1
ATOM 668 O O . THR A 1 78 ? -13.530 12.455 5.540 1.00 93.31 78 THR A O 1
ATOM 671 N N . CYS A 1 79 ? -12.570 13.662 7.172 1.00 91.00 79 CYS A N 1
ATOM 672 C CA . CYS A 1 79 ? -12.284 14.835 6.356 1.00 91.00 79 CYS A CA 1
ATOM 673 C C . CYS A 1 79 ? -10.793 14.858 5.986 1.00 91.00 79 CYS A C 1
ATOM 675 O O . CYS A 1 79 ? -9.928 15.081 6.842 1.00 91.00 79 CYS A O 1
ATOM 677 N N . TYR A 1 80 ? -10.485 14.664 4.701 1.00 90.31 80 TYR A N 1
ATOM 678 C CA . TYR A 1 80 ? -9.121 14.577 4.182 1.00 90.31 80 TYR A CA 1
ATOM 679 C C . TYR A 1 80 ? -8.798 15.762 3.269 1.00 90.31 80 TYR A C 1
ATOM 681 O O . TYR A 1 80 ? -9.416 15.942 2.223 1.00 90.31 80 TYR A O 1
ATOM 689 N N . SER A 1 81 ? -7.807 16.581 3.641 1.00 79.88 81 SER A N 1
ATOM 690 C CA . SER A 1 81 ? -7.340 17.731 2.840 1.00 79.88 81 SER A CA 1
ATOM 691 C C . SER A 1 81 ? -8.469 18.637 2.317 1.00 79.88 81 SER A C 1
ATOM 693 O O . SER A 1 81 ? -8.364 19.149 1.211 1.00 79.88 81 SER A O 1
ATOM 695 N N . GLN A 1 82 ? -9.502 18.875 3.142 1.00 81.94 82 GLN A N 1
ATOM 696 C CA . GLN A 1 82 ? -10.718 19.681 2.882 1.00 81.94 82 GLN A CA 1
ATOM 697 C C . GLN A 1 82 ? -11.899 18.948 2.228 1.00 81.94 82 GLN A C 1
ATOM 699 O O . GLN A 1 82 ? -12.987 19.515 2.180 1.00 81.94 82 GLN A O 1
ATOM 704 N N . ASN A 1 83 ? -11.732 17.696 1.810 1.00 83.50 83 ASN A N 1
ATOM 705 C CA . ASN A 1 83 ? -12.824 16.905 1.256 1.00 83.50 83 ASN A CA 1
ATOM 706 C C . ASN A 1 83 ? -13.407 15.990 2.328 1.00 83.50 83 ASN A C 1
ATOM 708 O O . ASN A 1 83 ? -12.686 15.193 2.932 1.00 83.50 83 ASN A O 1
ATOM 712 N N . TYR A 1 84 ? -14.716 16.095 2.543 1.00 83.88 84 TYR A N 1
ATOM 713 C CA . TYR A 1 84 ? -15.439 15.125 3.351 1.00 83.88 84 TYR A CA 1
ATOM 714 C C . TYR A 1 84 ? -15.609 13.836 2.551 1.00 83.88 84 TYR A C 1
ATOM 716 O O . TYR A 1 84 ? -16.238 13.840 1.489 1.00 83.88 84 TYR A O 1
ATOM 724 N N . ILE A 1 85 ? -15.033 12.748 3.050 1.00 86.19 85 ILE A N 1
ATOM 725 C CA . ILE A 1 85 ? -15.152 11.432 2.440 1.00 86.19 85 ILE A CA 1
ATOM 726 C C . ILE A 1 85 ? -16.268 10.694 3.179 1.00 86.19 85 ILE A C 1
ATOM 728 O O . ILE A 1 85 ? -16.105 10.338 4.341 1.00 86.19 85 ILE A O 1
ATOM 732 N N . LYS A 1 86 ? -17.393 10.481 2.485 1.00 83.44 86 LYS A N 1
ATOM 733 C CA . LYS A 1 86 ? -18.588 9.788 3.008 1.00 83.44 86 LYS A CA 1
ATOM 734 C C . LYS A 1 86 ? -18.435 8.269 3.097 1.00 83.44 86 LYS A C 1
ATOM 736 O O . LYS A 1 86 ? -19.339 7.576 3.542 1.00 83.44 86 LYS A O 1
ATOM 741 N N . GLU A 1 87 ? -17.339 7.736 2.577 1.00 90.69 87 GLU A N 1
ATOM 742 C CA . GLU A 1 87 ? -17.056 6.312 2.672 1.00 90.69 87 GLU A CA 1
ATOM 743 C C . GLU A 1 87 ? -16.705 5.955 4.113 1.00 90.69 87 GLU A C 1
ATOM 745 O O . GLU A 1 87 ? -15.939 6.663 4.771 1.00 90.69 87 GLU A O 1
ATOM 750 N N . GLN A 1 88 ? -17.228 4.823 4.576 1.00 93.75 88 GLN A N 1
ATOM 751 C CA . GLN A 1 88 ? -16.892 4.307 5.892 1.00 93.75 88 GLN A CA 1
ATOM 752 C C . GLN A 1 88 ? -15.624 3.469 5.826 1.00 93.75 88 GLN A C 1
ATOM 754 O O . GLN A 1 88 ? -15.473 2.559 5.001 1.00 93.75 88 GLN A O 1
ATOM 759 N N . TYR A 1 89 ? -14.723 3.771 6.747 1.00 95.25 89 TYR A N 1
ATOM 760 C CA . TYR A 1 89 ? -13.442 3.119 6.876 1.00 95.25 89 TYR A CA 1
ATOM 761 C C . TYR A 1 89 ? -13.321 2.411 8.208 1.00 95.25 89 TYR A C 1
ATOM 763 O O . TYR A 1 89 ? -13.944 2.765 9.210 1.00 95.25 89 TYR A O 1
ATOM 771 N N . LYS A 1 90 ? -12.432 1.432 8.209 1.00 94.81 90 LYS A N 1
ATOM 772 C CA . LYS A 1 90 ? -11.937 0.771 9.397 1.00 94.81 90 LYS A CA 1
ATOM 773 C C . LYS A 1 90 ? -10.431 0.949 9.489 1.00 94.81 90 LYS A C 1
ATOM 775 O O . LYS A 1 90 ? -9.723 0.798 8.495 1.00 94.81 90 LYS A O 1
ATOM 780 N N . GLY A 1 91 ? -9.944 1.245 10.687 1.00 93.94 91 GLY A N 1
ATOM 781 C CA . GLY A 1 91 ? -8.516 1.351 10.944 1.00 93.94 91 GLY A CA 1
ATOM 782 C C . GLY A 1 91 ? -7.872 -0.027 11.033 1.00 93.94 91 GLY A C 1
ATOM 783 O O . GLY A 1 91 ? -8.356 -0.874 11.775 1.00 93.94 91 GLY A O 1
ATOM 784 N N . ILE A 1 92 ? -6.785 -0.236 10.293 1.00 93.56 92 ILE A N 1
ATOM 785 C CA . ILE A 1 92 ? -6.006 -1.486 10.312 1.00 93.56 92 ILE A CA 1
ATOM 786 C C . ILE A 1 92 ? -4.730 -1.307 11.137 1.00 93.56 92 ILE A C 1
ATOM 788 O O . ILE A 1 92 ? -4.346 -2.182 11.905 1.00 93.56 92 ILE A O 1
ATOM 792 N N . GLY A 1 93 ? -4.087 -0.149 11.007 1.00 90.75 93 GLY A N 1
ATOM 793 C CA . GLY A 1 93 ? -2.858 0.170 11.720 1.00 90.75 93 GLY A CA 1
ATOM 794 C C . GLY A 1 93 ? -2.237 1.464 11.220 1.00 90.75 93 GLY A C 1
ATOM 795 O O . GLY A 1 93 ? -2.862 2.250 10.506 1.00 90.75 93 GLY A O 1
ATOM 796 N N . ILE A 1 94 ? -0.998 1.712 11.611 1.00 89.12 94 ILE A N 1
ATOM 797 C CA . ILE A 1 94 ? -0.262 2.936 11.324 1.00 89.12 94 ILE A CA 1
ATOM 798 C C . ILE A 1 94 ? 1.057 2.555 10.652 1.00 89.12 94 ILE A C 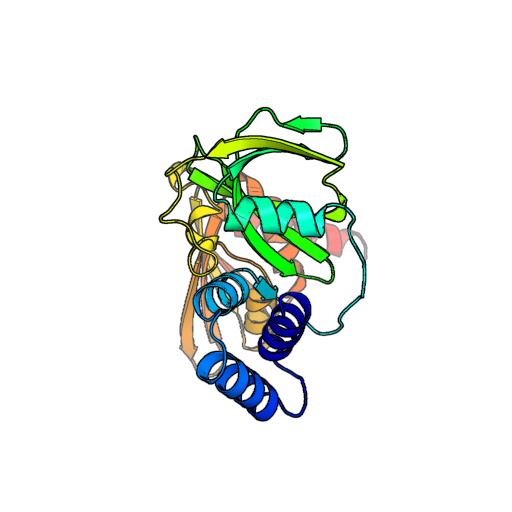1
ATOM 800 O O . ILE A 1 94 ? 1.792 1.694 11.128 1.00 89.12 94 ILE A O 1
ATOM 804 N N . MET A 1 95 ? 1.380 3.229 9.553 1.00 87.25 95 MET A N 1
ATOM 805 C CA . MET A 1 95 ? 2.617 3.006 8.815 1.00 87.25 95 MET A CA 1
ATOM 806 C C . MET A 1 95 ? 3.460 4.277 8.767 1.00 87.25 95 MET A C 1
ATOM 808 O O . MET A 1 95 ? 2.958 5.348 8.420 1.00 87.25 95 MET A O 1
ATOM 812 N N . TYR A 1 96 ? 4.752 4.165 9.053 1.00 81.56 96 TYR A N 1
ATOM 813 C CA . TYR A 1 96 ? 5.717 5.222 8.772 1.00 81.56 96 TYR A CA 1
ATOM 814 C C . TYR A 1 96 ? 6.457 4.908 7.474 1.00 81.56 96 TYR A C 1
ATOM 816 O O . TYR A 1 96 ? 7.080 3.857 7.344 1.00 81.56 96 TYR A O 1
ATOM 824 N N . LYS A 1 97 ? 6.362 5.809 6.496 1.00 80.12 97 LYS A N 1
ATOM 825 C CA . LYS A 1 97 ? 6.960 5.648 5.168 1.00 80.12 97 LYS A CA 1
ATOM 826 C C . LYS A 1 97 ? 7.481 6.982 4.659 1.00 80.12 97 LYS A C 1
ATOM 828 O O . LYS A 1 97 ? 6.747 7.970 4.671 1.00 80.12 97 LYS A O 1
ATOM 833 N N . ASN A 1 98 ? 8.714 7.009 4.149 1.00 74.56 98 ASN A N 1
ATOM 834 C CA . ASN A 1 98 ? 9.321 8.196 3.525 1.00 74.56 98 ASN A CA 1
ATOM 835 C C . ASN A 1 98 ? 9.171 9.462 4.398 1.00 74.56 98 ASN A C 1
ATOM 837 O O . ASN A 1 98 ? 8.723 10.513 3.936 1.00 74.56 98 ASN A O 1
ATOM 841 N N . HIS A 1 99 ? 9.491 9.333 5.687 1.00 75.25 99 HIS A N 1
ATOM 842 C CA . HIS A 1 99 ? 9.388 10.387 6.705 1.00 75.25 99 HIS A CA 1
ATOM 843 C C . HIS A 1 99 ? 7.974 10.910 7.007 1.00 75.25 99 HIS A C 1
ATOM 845 O O . HIS A 1 99 ? 7.807 11.988 7.583 1.00 75.25 99 HIS A O 1
ATOM 851 N N . GLN A 1 100 ? 6.937 10.170 6.621 1.00 82.25 100 GLN A N 1
ATOM 852 C CA . GLN A 1 100 ? 5.547 10.543 6.849 1.00 82.25 100 GLN A CA 1
ATOM 853 C C . GLN A 1 100 ? 4.775 9.406 7.506 1.00 82.25 100 GLN A C 1
ATOM 855 O O . GLN A 1 100 ? 4.997 8.230 7.232 1.00 82.25 100 GLN A O 1
ATOM 860 N N . TRP A 1 101 ? 3.835 9.785 8.366 1.00 85.88 101 TRP A N 1
ATOM 861 C CA . TRP A 1 101 ? 2.923 8.856 9.012 1.00 85.88 101 TRP A CA 1
ATOM 862 C C . TRP A 1 101 ? 1.645 8.706 8.191 1.00 85.88 101 TRP A C 1
ATOM 864 O O . TRP A 1 101 ? 1.031 9.698 7.786 1.00 85.88 101 TRP A O 1
ATOM 874 N N . TYR A 1 102 ? 1.236 7.463 7.989 1.00 90.50 102 TYR A N 1
ATOM 875 C CA . TYR A 1 102 ? 0.037 7.065 7.273 1.00 90.50 102 TYR A CA 1
ATOM 876 C C . TYR A 1 102 ? -0.856 6.242 8.193 1.00 90.50 102 TYR A C 1
ATOM 878 O O . TYR A 1 102 ? -0.387 5.364 8.912 1.00 90.50 102 TYR A O 1
ATOM 886 N N . PHE A 1 103 ? -2.151 6.522 8.148 1.00 93.25 103 PHE A N 1
ATOM 887 C CA . PHE A 1 103 ? -3.181 5.667 8.703 1.00 93.25 103 PHE A CA 1
ATOM 888 C C . PHE A 1 103 ? -3.566 4.648 7.626 1.00 93.25 103 PHE A C 1
ATOM 890 O O . PHE A 1 103 ? -4.001 5.033 6.537 1.00 93.25 103 PHE A O 1
ATOM 897 N N . VAL A 1 104 ? -3.347 3.364 7.911 1.00 94.69 104 VAL A N 1
ATOM 898 C CA . VAL A 1 104 ? -3.754 2.252 7.049 1.00 94.69 104 VAL A CA 1
ATOM 899 C C . VAL A 1 104 ? -5.217 1.955 7.333 1.00 94.69 104 VAL A C 1
ATOM 901 O O . VAL A 1 104 ? -5.576 1.607 8.462 1.00 94.69 104 VAL A O 1
ATOM 904 N N . VAL A 1 105 ? -6.063 2.127 6.321 1.00 95.38 105 VAL A N 1
ATOM 905 C CA . VAL A 1 105 ? -7.517 2.040 6.470 1.00 95.38 105 VAL A CA 1
ATOM 906 C C . VAL A 1 105 ? -8.108 1.133 5.403 1.00 95.38 105 VAL A C 1
ATOM 908 O O . VAL A 1 105 ? -7.702 1.203 4.248 1.00 95.38 105 VAL A O 1
ATOM 911 N N . ALA A 1 106 ? -9.080 0.306 5.767 1.00 95.81 106 ALA A N 1
ATOM 912 C CA . ALA A 1 106 ? -9.857 -0.484 4.820 1.00 95.81 106 ALA A CA 1
ATOM 913 C C . ALA A 1 106 ? -11.215 0.184 4.596 1.00 95.81 106 ALA A C 1
ATOM 915 O O . ALA A 1 106 ? -11.928 0.470 5.559 1.00 95.81 106 ALA A O 1
ATOM 916 N N . ASN A 1 107 ? -11.580 0.433 3.341 1.00 94.69 107 ASN A N 1
ATOM 917 C CA . ASN A 1 107 ? -12.934 0.844 2.987 1.00 94.69 107 ASN A CA 1
ATOM 918 C C . ASN A 1 107 ? -13.876 -0.355 3.200 1.00 94.69 107 ASN A C 1
ATOM 920 O O . ASN A 1 107 ? -13.623 -1.451 2.694 1.00 94.69 107 ASN A O 1
ATOM 924 N N . ILE A 1 108 ? -14.944 -0.155 3.973 1.00 93.31 108 ILE A N 1
ATOM 925 C CA . ILE A 1 108 ? -15.827 -1.244 4.415 1.00 93.31 108 ILE A CA 1
ATOM 926 C C . ILE A 1 108 ? -16.594 -1.868 3.245 1.00 93.31 108 ILE A C 1
ATOM 928 O O . ILE A 1 108 ? -16.769 -3.086 3.219 1.00 93.31 108 ILE A O 1
ATOM 932 N N . GLU A 1 109 ? -17.024 -1.057 2.282 1.00 91.31 109 GLU A N 1
ATOM 933 C CA . GLU A 1 109 ? -17.825 -1.498 1.138 1.00 91.31 109 GLU A CA 1
ATOM 934 C C . GLU A 1 109 ? -16.963 -2.216 0.092 1.00 91.31 109 GLU A C 1
ATOM 936 O O . GLU A 1 109 ? -17.243 -3.348 -0.294 1.00 91.31 109 GLU A O 1
ATOM 941 N N . SER A 1 110 ? -15.875 -1.579 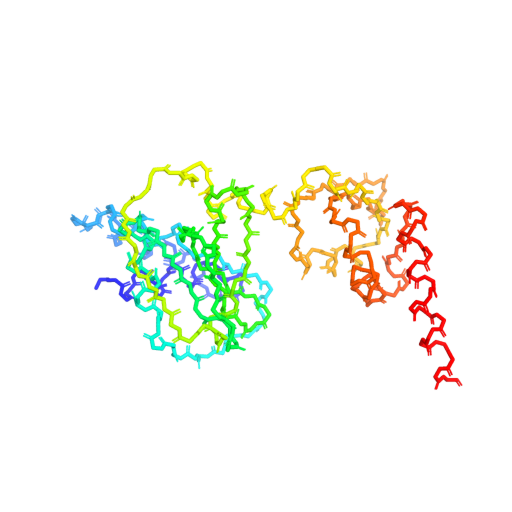-0.341 1.00 90.75 110 SER A N 1
ATOM 942 C CA . SER A 1 110 ? -15.017 -2.089 -1.418 1.00 90.75 110 SER A CA 1
ATOM 943 C C . SER A 1 110 ? -13.979 -3.117 -0.966 1.00 90.75 110 SER A C 1
ATOM 945 O O . SER A 1 110 ? -13.376 -3.766 -1.820 1.00 90.75 110 SER A O 1
ATOM 947 N N . LYS A 1 111 ? -13.736 -3.243 0.347 1.00 91.56 111 LYS A N 1
ATOM 948 C CA . LYS A 1 111 ? -12.654 -4.049 0.949 1.00 91.56 111 LYS A CA 1
ATOM 949 C C . LYS A 1 111 ? -11.240 -3.639 0.529 1.00 91.56 111 LYS A C 1
ATOM 951 O O . LYS A 1 111 ? -10.287 -4.364 0.803 1.00 91.56 111 LYS A O 1
ATOM 956 N N . LEU A 1 112 ? -11.086 -2.482 -0.114 1.00 92.12 112 LEU A N 1
ATOM 957 C CA . LEU A 1 112 ? -9.784 -1.975 -0.531 1.00 92.12 112 LEU A CA 1
ATOM 958 C C . LEU A 1 112 ? -9.095 -1.218 0.600 1.00 92.12 112 LEU A C 1
ATOM 960 O O . LEU A 1 112 ? -9.734 -0.482 1.358 1.00 92.12 112 LEU A O 1
ATOM 964 N N . VAL A 1 113 ? -7.777 -1.374 0.678 1.00 93.31 113 VAL A N 1
ATOM 965 C CA . VAL A 1 113 ? -6.936 -0.673 1.645 1.00 93.31 113 VAL A CA 1
ATOM 966 C C . VAL A 1 113 ? -6.340 0.587 1.036 1.00 93.31 113 VAL A C 1
ATOM 968 O O . VAL A 1 113 ? -5.691 0.555 -0.007 1.00 93.31 113 VAL A O 1
ATOM 971 N N . ASN A 1 114 ? -6.495 1.688 1.763 1.00 91.88 114 ASN A N 1
ATOM 972 C CA . ASN A 1 114 ? -5.949 2.993 1.442 1.00 91.88 114 ASN A CA 1
ATOM 973 C C . ASN A 1 114 ? -4.962 3.454 2.520 1.00 91.88 114 ASN A C 1
ATOM 975 O O . ASN A 1 114 ? -5.044 3.083 3.692 1.00 91.88 114 ASN A O 1
ATOM 979 N N . LEU A 1 115 ? -4.041 4.329 2.114 1.00 92.31 115 LEU A N 1
ATOM 980 C CA . LEU A 1 115 ? -3.077 4.967 3.004 1.00 92.31 115 LEU A CA 1
ATOM 981 C C . LEU A 1 115 ? -3.383 6.454 3.135 1.00 92.31 115 LEU A C 1
ATOM 983 O O . LEU A 1 115 ? -3.076 7.252 2.246 1.00 92.31 115 LEU A O 1
ATOM 987 N N . LEU A 1 116 ? -3.947 6.849 4.271 1.00 92.25 116 LEU A N 1
ATOM 988 C CA . LEU A 1 116 ? -4.251 8.246 4.546 1.00 92.25 116 LEU A CA 1
ATOM 989 C C . LEU A 1 116 ? -3.074 8.894 5.264 1.00 92.25 116 LEU A C 1
ATOM 991 O O . LEU A 1 116 ? -2.801 8.601 6.422 1.00 92.25 116 LEU A O 1
ATOM 995 N N . ASN A 1 117 ? -2.371 9.808 4.596 1.00 90.69 117 ASN A N 1
ATOM 996 C CA . ASN A 1 117 ? -1.351 10.616 5.268 1.00 90.69 117 ASN A CA 1
ATOM 997 C C . ASN A 1 117 ? -1.976 11.359 6.466 1.00 90.69 117 ASN A C 1
ATOM 999 O O . ASN A 1 117 ? -2.840 12.216 6.274 1.00 90.69 117 ASN A O 1
ATOM 1003 N N . ILE A 1 118 ? -1.508 11.066 7.682 1.00 90.31 118 ILE A N 1
ATOM 1004 C CA . ILE A 1 118 ? -2.092 11.577 8.931 1.00 90.31 118 ILE A CA 1
ATOM 1005 C C . ILE A 1 118 ? -2.045 13.107 8.982 1.00 90.31 118 ILE A C 1
ATOM 1007 O O . ILE A 1 118 ? -2.967 13.736 9.489 1.00 90.31 118 ILE A O 1
ATOM 1011 N N . SER A 1 119 ? -1.025 13.733 8.386 1.00 87.94 119 SER A N 1
ATOM 1012 C CA . SER A 1 119 ? -0.914 15.199 8.339 1.00 87.94 119 SER A CA 1
ATOM 1013 C C . SER A 1 119 ? -2.017 15.887 7.531 1.00 87.94 119 SER A C 1
ATOM 1015 O O . SER A 1 119 ? -2.222 17.090 7.677 1.00 87.94 119 SER A O 1
ATOM 1017 N N . LYS A 1 120 ? -2.705 15.130 6.674 1.00 90.81 120 LYS A N 1
ATOM 1018 C CA . LYS A 1 120 ? -3.785 15.597 5.806 1.00 90.81 120 LYS A CA 1
ATOM 1019 C C . LYS A 1 120 ? -5.175 15.279 6.359 1.00 90.81 120 LYS A C 1
ATOM 1021 O O . LYS A 1 120 ? -6.154 15.790 5.814 1.00 90.81 120 LYS A O 1
ATOM 1026 N N . ILE A 1 121 ? -5.267 14.469 7.413 1.00 91.19 121 ILE A N 1
ATOM 1027 C CA . ILE A 1 121 ? -6.521 14.185 8.112 1.00 91.19 121 ILE A CA 1
ATOM 1028 C C . ILE A 1 121 ? -6.843 15.389 8.995 1.00 91.19 121 ILE A C 1
ATOM 1030 O O . ILE A 1 121 ? -6.037 15.779 9.842 1.00 91.19 121 ILE A O 1
ATOM 1034 N N . LYS A 1 122 ? -8.010 15.996 8.780 1.00 90.06 122 LYS A N 1
ATOM 1035 C CA . LYS A 1 122 ? -8.489 17.102 9.614 1.00 90.06 122 LYS A CA 1
ATOM 1036 C C . LYS A 1 122 ? -9.315 16.599 10.785 1.00 90.06 122 LYS A C 1
ATOM 1038 O O . LYS A 1 122 ? -9.091 17.033 11.910 1.00 90.06 122 LYS A O 1
ATOM 1043 N N . GLU A 1 123 ? -10.251 15.702 10.496 1.00 91.06 123 GLU A N 1
ATOM 1044 C CA . GLU A 1 123 ? -11.240 15.200 11.448 1.00 91.06 123 GLU A CA 1
ATOM 1045 C C . GLU A 1 123 ? -11.557 13.730 11.147 1.00 91.06 123 GLU A C 1
ATOM 1047 O O . GLU A 1 123 ? -11.472 13.277 9.995 1.00 91.06 123 GLU A O 1
ATOM 1052 N N . LEU A 1 124 ? -11.900 13.001 12.206 1.00 92.25 124 LEU A N 1
ATOM 1053 C CA . LEU A 1 124 ? -12.379 11.624 12.187 1.00 92.25 124 LEU A CA 1
ATOM 1054 C C . LEU A 1 124 ? -13.739 11.617 12.884 1.00 92.25 124 LEU A C 1
ATOM 1056 O O . LEU A 1 124 ? -13.884 12.189 13.961 1.00 92.25 124 LEU A O 1
ATOM 1060 N N . TYR A 1 125 ? -14.731 10.998 12.258 1.00 93.19 125 TYR A N 1
ATOM 1061 C CA . TYR A 1 125 ? -16.084 10.902 12.793 1.00 93.19 125 TYR A CA 1
ATOM 1062 C C . TYR A 1 125 ? -16.354 9.439 13.103 1.00 93.19 125 TYR A C 1
ATOM 1064 O O . TYR A 1 125 ? -16.564 8.640 12.192 1.00 93.19 125 TYR A O 1
ATOM 1072 N N . GLU A 1 126 ? -16.272 9.083 14.383 1.00 93.06 126 GLU A N 1
ATOM 1073 C CA . GLU A 1 126 ? -16.596 7.738 14.858 1.00 93.06 126 GLU A CA 1
ATOM 1074 C C . GLU A 1 126 ? -18.063 7.420 14.552 1.00 93.06 126 GLU A C 1
ATOM 1076 O O . GLU A 1 126 ? -18.946 8.222 14.854 1.00 93.06 126 GLU A O 1
ATOM 1081 N N . MET A 1 127 ? -18.308 6.247 13.970 1.00 88.25 127 MET A N 1
ATOM 1082 C CA . MET A 1 127 ? -19.659 5.783 13.659 1.00 88.25 127 MET A CA 1
ATOM 1083 C C . MET A 1 127 ? -20.102 4.704 14.647 1.00 88.25 127 MET A C 1
ATOM 1085 O O . MET A 1 127 ? -20.999 4.922 15.458 1.00 88.25 127 MET A O 1
ATOM 1089 N N . GLY A 1 128 ? -19.455 3.540 14.620 1.00 85.88 128 GLY A N 1
ATOM 1090 C CA . GLY A 1 128 ? -19.800 2.416 15.492 1.00 85.88 128 GLY A CA 1
ATOM 1091 C C . GLY A 1 128 ? -18.890 1.211 15.287 1.00 85.88 128 GLY A C 1
ATOM 1092 O O . GLY A 1 128 ? -17.987 1.240 14.453 1.00 85.88 128 GLY A O 1
ATOM 1093 N N . GLU A 1 129 ? -19.106 0.142 16.048 1.00 86.00 129 GLU A N 1
ATOM 1094 C CA . GLU A 1 129 ? -18.342 -1.104 15.889 1.00 86.00 129 GLU A CA 1
ATOM 1095 C C . GLU A 1 129 ? -18.704 -1.817 14.589 1.00 86.00 129 GLU A C 1
ATOM 1097 O O . GLU A 1 129 ? -19.856 -1.809 14.158 1.00 86.00 129 GLU A O 1
ATOM 1102 N N . THR A 1 130 ? -17.715 -2.462 13.974 1.00 81.44 130 THR A N 1
ATOM 1103 C CA . THR A 1 130 ? -17.929 -3.279 12.780 1.00 81.44 130 THR A CA 1
ATOM 1104 C C . THR A 1 130 ? -17.070 -4.536 12.818 1.00 81.44 130 THR A C 1
ATOM 1106 O O . THR A 1 130 ? -15.912 -4.498 13.228 1.00 81.44 130 THR A O 1
ATOM 1109 N N . GLN A 1 131 ? -17.624 -5.668 12.385 1.00 80.06 131 GLN A N 1
ATOM 1110 C CA . GLN A 1 131 ? -16.853 -6.904 12.190 1.00 80.06 131 GLN A CA 1
ATOM 1111 C C . GLN A 1 131 ? -16.302 -7.035 10.762 1.00 80.06 131 GLN A C 1
ATOM 1113 O O . GLN A 1 131 ? -15.525 -7.943 10.471 1.00 80.06 131 GLN A O 1
ATOM 1118 N N . GLU A 1 132 ? -16.678 -6.119 9.872 1.00 83.44 132 GLU A N 1
ATOM 1119 C CA . GLU A 1 132 ? -16.212 -6.109 8.493 1.00 83.44 132 GLU A CA 1
ATOM 1120 C C . GLU A 1 132 ? -14.697 -5.859 8.417 1.00 83.44 132 GLU A C 1
ATOM 1122 O O . GLU A 1 132 ? -14.123 -5.143 9.244 1.00 83.44 132 GLU A O 1
ATOM 1127 N N . CYS A 1 133 ? -14.038 -6.450 7.414 1.00 86.31 133 CYS A N 1
ATOM 1128 C CA . CYS A 1 133 ? -12.592 -6.313 7.180 1.00 86.31 133 CYS A CA 1
ATOM 1129 C C . CYS A 1 133 ? -11.723 -6.759 8.380 1.00 86.31 133 CYS A C 1
ATOM 1131 O O . CYS A 1 133 ? -10.660 -6.189 8.623 1.00 86.31 133 CYS A O 1
ATOM 1133 N N . ASN A 1 134 ? -12.195 -7.694 9.217 1.00 82.69 134 ASN A N 1
ATOM 1134 C CA . ASN A 1 134 ? -11.424 -8.271 10.338 1.00 82.69 134 ASN A CA 1
ATOM 1135 C C . ASN A 1 134 ? -10.272 -9.179 9.868 1.00 82.69 134 ASN A C 1
ATOM 1137 O O . ASN A 1 134 ? -9.326 -9.412 10.612 1.00 82.69 134 ASN A O 1
ATOM 1141 N N . ASP A 1 135 ? -10.362 -9.687 8.646 1.00 88.19 135 ASP A N 1
ATOM 1142 C CA . ASP A 1 135 ? -9.361 -10.500 7.957 1.00 88.19 135 ASP A CA 1
ATOM 1143 C C . ASP A 1 135 ? -8.181 -9.677 7.406 1.00 88.19 135 ASP A C 1
ATOM 1145 O O . ASP A 1 135 ? -7.116 -10.228 7.110 1.00 88.19 135 ASP A O 1
ATOM 1149 N N . ILE A 1 136 ? -8.347 -8.355 7.306 1.00 91.19 136 ILE A N 1
ATOM 1150 C CA . ILE A 1 136 ? -7.302 -7.422 6.884 1.00 91.19 136 ILE A CA 1
ATOM 1151 C C . ILE A 1 136 ? -6.511 -6.965 8.115 1.00 91.19 136 ILE A C 1
ATOM 1153 O O . ILE A 1 136 ? -7.055 -6.417 9.070 1.00 91.19 136 ILE A O 1
ATOM 1157 N N . THR A 1 137 ? -5.200 -7.164 8.073 1.00 90.69 137 THR A N 1
ATOM 1158 C CA . THR A 1 137 ? -4.247 -6.892 9.154 1.00 90.69 137 THR A CA 1
ATOM 1159 C C . THR A 1 137 ? -3.039 -6.135 8.614 1.00 90.69 137 THR A C 1
ATOM 1161 O O . THR A 1 137 ? -2.787 -6.108 7.409 1.00 90.69 137 THR A O 1
ATOM 1164 N N . MET A 1 138 ? -2.213 -5.580 9.501 1.00 87.12 138 MET A N 1
ATOM 1165 C CA . MET A 1 138 ? -0.947 -4.958 9.094 1.00 87.12 138 MET A CA 1
ATOM 1166 C C . MET A 1 138 ? 0.028 -5.926 8.398 1.00 87.12 138 MET A C 1
ATOM 1168 O O . MET A 1 138 ? 0.937 -5.473 7.708 1.00 87.12 138 MET A O 1
ATOM 1172 N N . GLN A 1 139 ? -0.164 -7.243 8.526 1.00 85.88 139 GLN A N 1
ATOM 1173 C CA . GLN A 1 139 ? 0.687 -8.248 7.883 1.00 85.88 139 GLN A CA 1
ATOM 1174 C C . GLN A 1 139 ? 0.293 -8.527 6.425 1.00 85.88 139 GLN A C 1
ATOM 1176 O O . GLN A 1 139 ? 1.152 -8.906 5.634 1.00 85.88 139 GLN A O 1
ATOM 1181 N N . ASN A 1 140 ? -0.979 -8.338 6.056 1.00 89.19 140 ASN A N 1
ATOM 1182 C CA . ASN A 1 140 ? -1.495 -8.691 4.726 1.00 89.19 140 ASN A CA 1
ATOM 1183 C C . ASN A 1 140 ? -2.153 -7.525 3.966 1.00 89.19 140 ASN A C 1
ATOM 1185 O O . ASN A 1 140 ? -2.518 -7.708 2.807 1.00 89.19 140 ASN A O 1
ATOM 1189 N N . PHE A 1 141 ? -2.284 -6.328 4.555 1.00 90.75 141 PHE A N 1
ATOM 1190 C CA . PHE A 1 141 ? -3.053 -5.224 3.957 1.00 90.75 141 PHE A CA 1
ATOM 1191 C C . PHE A 1 141 ? -2.618 -4.840 2.538 1.00 90.75 141 PHE A C 1
ATOM 1193 O O . PHE A 1 141 ? -3.441 -4.366 1.757 1.00 90.75 141 PHE A O 1
ATOM 1200 N N . GLN A 1 142 ? -1.337 -5.025 2.198 1.00 88.88 142 GLN A N 1
ATOM 1201 C CA . GLN A 1 142 ? -0.795 -4.682 0.882 1.00 88.88 142 GLN A CA 1
ATOM 1202 C C . GLN A 1 142 ? -1.562 -5.412 -0.234 1.00 88.88 142 GLN A C 1
ATOM 1204 O O . GLN A 1 142 ? -1.883 -4.802 -1.257 1.00 88.88 142 GLN A O 1
ATOM 1209 N N . GLN A 1 143 ? -1.976 -6.662 0.015 1.00 88.00 143 GLN A N 1
ATOM 1210 C CA . GLN A 1 143 ? -2.729 -7.498 -0.929 1.00 88.00 143 GLN A CA 1
ATOM 1211 C C . GLN A 1 143 ? -4.093 -6.893 -1.293 1.00 88.00 143 GLN A C 1
ATOM 1213 O O . GLN A 1 143 ? -4.647 -7.187 -2.349 1.00 88.00 143 GLN A O 1
ATOM 1218 N N . PHE A 1 144 ? -4.613 -6.008 -0.442 1.00 90.19 144 PHE A N 1
ATOM 1219 C CA . PHE A 1 144 ? -5.908 -5.352 -0.592 1.00 90.19 144 PHE A CA 1
ATOM 1220 C C . PHE A 1 144 ? -5.788 -3.921 -1.144 1.00 90.19 144 PHE A C 1
ATOM 1222 O O . PHE A 1 144 ? -6.793 -3.226 -1.268 1.00 90.19 144 PHE A O 1
ATOM 1229 N N . MET A 1 145 ? -4.583 -3.448 -1.490 1.00 87.88 145 MET A N 1
ATOM 1230 C CA . MET A 1 145 ? -4.386 -2.085 -2.006 1.00 87.88 145 MET A CA 1
ATOM 1231 C C . MET A 1 145 ? -4.810 -1.902 -3.471 1.00 87.88 145 MET A C 1
ATOM 1233 O O . MET A 1 145 ? -5.002 -0.771 -3.916 1.00 87.88 145 MET A O 1
ATOM 1237 N N . VAL A 1 146 ? -4.940 -2.984 -4.245 1.00 82.94 146 VAL A N 1
ATOM 1238 C CA . VAL A 1 146 ? -5.313 -2.922 -5.666 1.00 82.94 146 VAL A CA 1
ATOM 1239 C C . VAL A 1 146 ? -6.542 -3.779 -5.919 1.00 82.94 146 VAL A C 1
ATOM 1241 O O . VAL A 1 146 ? -6.608 -4.943 -5.534 1.00 82.94 146 VAL A O 1
ATOM 1244 N N . LYS A 1 147 ? -7.516 -3.213 -6.638 1.00 79.50 147 LYS A N 1
ATOM 1245 C CA . LYS A 1 147 ? -8.695 -3.956 -7.081 1.00 79.50 147 LYS A CA 1
ATOM 1246 C C . LYS A 1 147 ? -8.301 -4.964 -8.159 1.00 79.50 147 LYS A C 1
ATOM 1248 O O . LYS A 1 147 ? -7.863 -4.555 -9.235 1.00 79.50 147 LYS A O 1
ATOM 1253 N N . ASN A 1 148 ? -8.533 -6.252 -7.894 1.00 75.62 148 ASN A N 1
ATOM 1254 C CA . ASN A 1 148 ? -8.176 -7.364 -8.785 1.00 75.62 148 ASN A CA 1
ATOM 1255 C C . ASN A 1 148 ? -8.657 -7.178 -10.235 1.00 75.62 148 ASN A C 1
ATOM 1257 O O . ASN A 1 148 ? -7.900 -7.439 -11.159 1.00 75.62 148 ASN A O 1
ATOM 1261 N N . GLU A 1 149 ? -9.869 -6.661 -10.448 1.00 76.69 149 GLU A N 1
ATOM 1262 C CA . GLU A 1 149 ? -10.431 -6.420 -11.793 1.00 76.69 149 GLU A CA 1
ATOM 1263 C C . GLU A 1 149 ? -9.644 -5.394 -12.625 1.00 76.69 149 GLU A C 1
ATOM 1265 O O . GLU A 1 149 ? -9.708 -5.400 -13.850 1.00 76.69 149 GLU A O 1
ATOM 1270 N N . THR A 1 150 ? -8.925 -4.488 -11.961 1.00 81.44 150 THR A N 1
ATOM 1271 C CA . THR A 1 150 ? -8.111 -3.439 -12.600 1.00 81.44 150 THR A CA 1
ATOM 1272 C C . THR A 1 150 ? -6.614 -3.675 -12.429 1.00 81.44 150 THR A C 1
ATOM 1274 O O . THR A 1 150 ? -5.808 -2.840 -12.845 1.00 81.44 150 THR A O 1
ATOM 1277 N N . ALA A 1 151 ? -6.244 -4.781 -11.782 1.00 86.94 151 ALA A N 1
ATOM 1278 C CA . ALA A 1 151 ? -4.864 -5.155 -11.562 1.00 86.94 151 ALA A CA 1
ATOM 1279 C C . ALA A 1 151 ? -4.250 -5.626 -12.879 1.00 86.94 151 ALA A C 1
ATOM 1281 O O . ALA A 1 151 ? -4.826 -6.440 -13.599 1.00 86.94 151 ALA A O 1
ATOM 1282 N N . ILE A 1 152 ? -3.054 -5.137 -13.169 1.00 92.44 152 ILE A N 1
ATOM 1283 C CA . ILE A 1 152 ? -2.207 -5.645 -14.238 1.00 92.44 152 ILE A CA 1
ATOM 1284 C C . ILE A 1 152 ? -0.925 -6.194 -13.629 1.00 92.44 152 ILE A C 1
ATOM 1286 O O . ILE A 1 152 ? -0.331 -5.581 -12.737 1.00 92.44 152 ILE A O 1
ATOM 1290 N N . ASP A 1 153 ? -0.502 -7.352 -14.124 1.00 94.00 153 ASP A N 1
ATOM 1291 C CA . ASP A 1 153 ? 0.780 -7.932 -13.751 1.00 94.00 153 ASP A CA 1
ATOM 1292 C C . ASP A 1 153 ? 1.910 -7.158 -14.431 1.00 94.00 153 ASP A C 1
ATOM 1294 O O . ASP A 1 153 ? 1.872 -6.889 -15.637 1.00 94.00 153 ASP A O 1
ATOM 1298 N N . ILE A 1 154 ? 2.926 -6.816 -13.648 1.00 95.75 154 ILE A N 1
ATOM 1299 C CA . ILE A 1 154 ? 4.150 -6.176 -14.110 1.00 95.75 154 ILE A CA 1
ATOM 1300 C C . ILE A 1 154 ? 5.331 -7.113 -13.880 1.00 95.75 154 ILE A C 1
ATOM 1302 O O . ILE A 1 154 ? 5.424 -7.794 -12.857 1.00 95.75 154 ILE A O 1
ATOM 1306 N N . LEU A 1 155 ? 6.248 -7.120 -14.841 1.00 97.06 155 LEU A N 1
ATOM 1307 C CA . LEU A 1 155 ? 7.513 -7.836 -14.771 1.00 97.06 155 LEU A CA 1
ATOM 1308 C C . LEU A 1 155 ? 8.633 -6.847 -15.060 1.00 97.06 155 LEU A C 1
ATOM 1310 O O . LEU A 1 155 ? 8.657 -6.217 -16.121 1.00 97.06 155 LEU A O 1
ATOM 1314 N N . ILE A 1 156 ? 9.568 -6.724 -14.127 1.00 96.94 156 ILE A N 1
ATOM 1315 C CA . ILE A 1 156 ? 10.708 -5.820 -14.226 1.00 96.94 156 ILE A CA 1
ATOM 1316 C C . ILE A 1 156 ? 11.977 -6.638 -14.025 1.00 96.94 156 ILE A C 1
ATOM 1318 O O . ILE A 1 156 ? 12.136 -7.314 -13.016 1.00 96.94 156 ILE A O 1
ATOM 1322 N N . ARG A 1 157 ? 12.891 -6.564 -14.987 1.00 97.06 157 ARG A N 1
ATOM 1323 C CA . ARG A 1 157 ? 14.255 -7.059 -14.834 1.00 97.06 157 ARG A CA 1
ATOM 1324 C C . ARG A 1 157 ? 15.090 -6.003 -14.120 1.00 97.06 157 ARG A C 1
ATOM 1326 O O . ARG A 1 157 ? 15.020 -4.827 -14.480 1.00 97.06 157 ARG A O 1
ATOM 1333 N N . SER A 1 158 ? 15.900 -6.405 -13.154 1.00 96.19 158 SER A N 1
ATOM 1334 C CA . SER A 1 158 ? 16.793 -5.496 -12.435 1.00 96.19 158 SER A CA 1
ATOM 1335 C C . SER A 1 158 ? 18.090 -6.175 -12.027 1.00 96.19 158 SER A C 1
ATOM 1337 O O . SER A 1 158 ? 18.096 -7.379 -11.784 1.00 96.19 158 SER A O 1
ATOM 1339 N N . ASN A 1 159 ? 19.152 -5.390 -11.864 1.00 94.75 159 ASN A N 1
ATOM 1340 C CA . ASN A 1 159 ? 20.320 -5.831 -11.100 1.00 94.75 159 ASN A CA 1
ATOM 1341 C C . ASN A 1 159 ? 20.107 -5.625 -9.586 1.00 94.75 159 ASN A C 1
ATOM 1343 O O . ASN A 1 159 ? 19.040 -5.169 -9.167 1.00 94.75 159 ASN A O 1
ATOM 1347 N N . VAL A 1 160 ? 21.111 -5.924 -8.754 1.00 91.81 160 VAL A N 1
ATOM 1348 C CA . VAL A 1 160 ? 21.034 -5.747 -7.286 1.00 91.81 160 VAL A CA 1
ATOM 1349 C C . VAL A 1 160 ? 20.662 -4.310 -6.890 1.00 91.81 160 VAL A C 1
ATOM 1351 O O . VAL A 1 160 ? 19.816 -4.104 -6.019 1.00 91.81 160 VAL A O 1
ATOM 1354 N N . MET A 1 161 ? 21.254 -3.302 -7.543 1.00 91.06 161 MET A N 1
ATOM 1355 C CA . MET A 1 161 ? 20.964 -1.893 -7.249 1.00 91.06 161 MET A CA 1
ATOM 1356 C C . MET A 1 161 ? 19.519 -1.534 -7.605 1.00 91.06 161 MET A C 1
ATOM 1358 O O . MET A 1 161 ? 18.811 -0.936 -6.796 1.00 91.06 161 MET A O 1
ATOM 1362 N N . GLY A 1 162 ? 19.060 -1.944 -8.788 1.00 92.62 162 GLY A N 1
ATOM 1363 C CA . GLY A 1 162 ? 17.689 -1.723 -9.239 1.00 92.62 162 GLY A CA 1
ATOM 1364 C C . GLY A 1 162 ? 16.674 -2.436 -8.354 1.00 92.62 162 GLY A C 1
ATOM 1365 O O . GLY A 1 162 ? 15.649 -1.856 -8.006 1.00 92.62 162 GLY A O 1
ATOM 1366 N N . LEU A 1 163 ? 16.987 -3.655 -7.910 1.00 91.75 163 LEU A N 1
ATOM 1367 C CA . LEU A 1 163 ? 16.137 -4.413 -7.000 1.00 91.75 163 LEU A CA 1
ATOM 1368 C C . LEU A 1 163 ? 15.975 -3.703 -5.652 1.00 91.75 163 LEU A C 1
ATOM 1370 O O . LEU A 1 163 ? 14.867 -3.656 -5.123 1.00 91.75 163 LEU A O 1
ATOM 1374 N N . ASN A 1 164 ? 17.050 -3.129 -5.107 1.00 88.44 164 ASN A N 1
ATOM 1375 C CA . ASN A 1 164 ? 16.983 -2.365 -3.860 1.00 88.44 164 ASN A CA 1
ATOM 1376 C C . ASN A 1 164 ? 16.117 -1.105 -4.009 1.00 88.44 164 ASN A C 1
ATOM 1378 O O . ASN A 1 164 ? 15.320 -0.810 -3.121 1.00 88.44 164 ASN A O 1
ATOM 1382 N N . ILE A 1 165 ? 16.202 -0.415 -5.153 1.00 88.69 165 ILE A N 1
ATOM 1383 C CA . ILE A 1 165 ? 15.326 0.725 -5.466 1.00 88.69 165 ILE A CA 1
ATOM 1384 C C . ILE A 1 165 ? 13.863 0.272 -5.542 1.00 88.69 165 ILE A C 1
ATOM 1386 O O . ILE A 1 165 ? 12.999 0.885 -4.919 1.00 88.69 165 ILE A O 1
ATOM 1390 N N . LEU A 1 166 ? 13.582 -0.830 -6.245 1.00 91.00 166 LEU A N 1
ATOM 1391 C CA . LEU A 1 166 ? 12.229 -1.378 -6.364 1.00 91.00 166 LEU A CA 1
ATOM 1392 C C . LEU A 1 166 ? 11.666 -1.792 -5.001 1.00 91.00 166 LEU A C 1
ATOM 1394 O O . LEU A 1 166 ? 10.544 -1.413 -4.675 1.00 91.00 166 LEU A O 1
ATOM 1398 N N . LYS A 1 167 ? 12.443 -2.495 -4.169 1.00 87.81 167 LYS A N 1
ATOM 1399 C CA . LYS A 1 167 ? 12.062 -2.848 -2.788 1.00 87.81 167 LYS A CA 1
ATOM 1400 C C . LYS A 1 167 ? 11.807 -1.626 -1.909 1.00 87.81 167 LYS A C 1
ATOM 1402 O O . LYS A 1 167 ? 11.064 -1.733 -0.942 1.00 87.81 167 LYS A O 1
ATOM 1407 N N . GLY A 1 168 ? 12.378 -0.477 -2.263 1.00 82.75 168 GLY A N 1
ATOM 1408 C CA . GLY A 1 168 ? 12.106 0.810 -1.638 1.00 82.75 168 GLY A CA 1
ATOM 1409 C C . GLY A 1 168 ? 10.734 1.402 -1.983 1.00 82.75 168 GLY A C 1
ATOM 1410 O O . GLY A 1 168 ? 10.420 2.506 -1.543 1.00 82.75 168 GLY A O 1
ATOM 1411 N N . TYR A 1 169 ? 9.874 0.725 -2.741 1.00 85.94 169 TYR A N 1
ATOM 1412 C CA . TYR A 1 169 ? 8.497 1.165 -2.960 1.00 85.94 169 TYR A CA 1
ATOM 1413 C C . TYR A 1 169 ? 7.493 0.215 -2.322 1.00 85.94 169 TYR A C 1
ATOM 1415 O O . TYR A 1 169 ? 7.737 -0.973 -2.151 1.00 85.94 169 TYR A O 1
ATOM 1423 N N . LEU A 1 170 ? 6.333 0.768 -1.964 1.00 84.19 170 LEU A N 1
ATOM 1424 C CA . LEU A 1 170 ? 5.245 -0.025 -1.410 1.00 84.19 170 LEU A CA 1
ATOM 1425 C C . LEU A 1 170 ? 4.420 -0.597 -2.559 1.00 84.19 170 LEU A C 1
ATOM 1427 O O . LEU A 1 170 ? 3.673 0.143 -3.201 1.00 84.19 170 LEU A O 1
ATOM 1431 N N . TRP A 1 171 ? 4.580 -1.890 -2.794 1.00 87.00 171 TRP A N 1
ATOM 1432 C CA . TRP A 1 171 ? 3.822 -2.660 -3.774 1.00 87.00 171 TRP A CA 1
ATOM 1433 C C . TRP A 1 171 ? 2.675 -3.399 -3.088 1.00 87.00 171 TRP A C 1
ATOM 1435 O O . TRP A 1 171 ? 2.730 -3.638 -1.884 1.00 87.00 171 TRP A O 1
ATOM 1445 N N . SER A 1 172 ? 1.637 -3.753 -3.844 1.00 81.06 172 SER A N 1
ATOM 1446 C CA . SER A 1 172 ? 0.498 -4.510 -3.307 1.00 81.06 172 SER A CA 1
ATOM 1447 C C . SER A 1 172 ? 0.864 -5.953 -2.975 1.00 81.06 172 SER A C 1
ATOM 1449 O O . SER A 1 172 ? 0.458 -6.488 -1.954 1.00 81.06 172 SER A O 1
ATOM 1451 N N . ASP A 1 173 ? 1.648 -6.583 -3.838 1.00 82.56 173 ASP A N 1
ATOM 1452 C CA . ASP A 1 173 ? 2.284 -7.870 -3.585 1.00 82.56 173 ASP A CA 1
ATOM 1453 C C . ASP A 1 173 ? 3.410 -8.029 -4.605 1.00 82.56 173 ASP A C 1
ATOM 1455 O O . ASP A 1 173 ? 3.265 -7.561 -5.742 1.00 82.56 173 ASP A O 1
ATOM 1459 N N . TYR A 1 174 ? 4.519 -8.655 -4.217 1.00 89.19 174 TYR A N 1
ATOM 1460 C CA . TYR A 1 174 ? 5.619 -8.887 -5.141 1.00 89.19 174 TYR A CA 1
ATOM 1461 C C . TYR A 1 174 ? 6.379 -10.187 -4.882 1.00 89.19 174 TYR A C 1
ATOM 1463 O O . TYR A 1 174 ? 6.563 -10.639 -3.756 1.00 89.19 174 TYR A O 1
ATOM 1471 N N . MET A 1 175 ? 6.894 -10.755 -5.968 1.00 92.19 175 MET A N 1
ATOM 1472 C CA . MET A 1 175 ? 7.769 -11.920 -5.978 1.00 92.19 175 MET A CA 1
ATOM 1473 C C . MET A 1 175 ? 9.083 -11.553 -6.662 1.00 92.19 175 MET A C 1
ATOM 1475 O O . MET A 1 175 ? 9.100 -10.822 -7.654 1.00 92.19 175 MET A O 1
ATOM 1479 N N . ILE A 1 176 ? 10.185 -12.086 -6.141 1.00 93.44 176 ILE A N 1
ATOM 1480 C CA . ILE A 1 176 ? 11.510 -11.931 -6.734 1.00 93.44 176 ILE A CA 1
ATOM 1481 C C . ILE A 1 176 ? 12.013 -13.304 -7.147 1.00 93.44 176 ILE A C 1
ATOM 1483 O O . ILE A 1 176 ? 12.072 -14.220 -6.330 1.00 93.44 176 ILE A O 1
ATOM 1487 N N . GLU A 1 177 ? 12.400 -13.422 -8.407 1.00 94.12 177 GLU A N 1
ATOM 1488 C CA . GLU A 1 177 ? 13.063 -14.598 -8.956 1.00 94.12 177 GLU A CA 1
ATOM 1489 C C . GLU A 1 177 ? 14.491 -14.216 -9.348 1.00 94.12 177 GLU A C 1
ATOM 1491 O O . GLU A 1 177 ? 14.714 -13.185 -9.982 1.00 94.12 177 GLU A O 1
ATOM 1496 N N . ASN A 1 178 ? 15.459 -15.029 -8.936 1.00 92.56 178 ASN A N 1
ATOM 1497 C CA . ASN A 1 178 ? 16.851 -14.881 -9.336 1.00 92.56 178 ASN A CA 1
ATOM 1498 C C . ASN A 1 178 ? 17.077 -15.730 -10.599 1.00 92.56 178 ASN A C 1
ATOM 1500 O O . ASN A 1 178 ? 16.842 -16.938 -10.551 1.00 92.56 178 ASN A O 1
ATOM 1504 N N . ILE A 1 179 ? 17.477 -15.099 -11.710 1.00 90.88 179 ILE A N 1
ATOM 1505 C CA . ILE A 1 179 ? 17.763 -15.804 -12.971 1.00 90.88 179 ILE A CA 1
ATOM 1506 C C . ILE A 1 179 ? 19.250 -16.179 -13.062 1.00 90.88 179 ILE A C 1
ATOM 1508 O O . ILE A 1 179 ? 19.577 -17.258 -13.552 1.00 90.88 179 ILE A O 1
ATOM 1512 N N . ASP A 1 180 ? 20.138 -15.287 -12.616 1.00 88.06 180 ASP A N 1
ATOM 1513 C CA . ASP A 1 180 ? 21.595 -15.442 -12.623 1.00 88.06 180 ASP A CA 1
ATOM 1514 C C . ASP A 1 180 ? 22.257 -14.529 -11.569 1.00 88.06 180 ASP A C 1
ATOM 1516 O O . ASP A 1 180 ? 21.583 -13.745 -10.903 1.00 88.06 180 ASP A O 1
ATOM 1520 N N . GLU A 1 181 ? 23.583 -14.625 -11.404 1.00 77.88 181 GLU A N 1
ATOM 1521 C CA . GLU A 1 181 ? 24.336 -13.979 -10.311 1.00 77.88 181 GLU A CA 1
ATOM 1522 C C . GLU A 1 181 ? 24.077 -12.470 -10.144 1.00 77.88 181 GLU A C 1
ATOM 1524 O O . GLU A 1 181 ? 24.184 -11.962 -9.026 1.00 77.88 181 GLU A O 1
ATOM 1529 N N . GLU A 1 182 ? 23.679 -11.759 -11.205 1.00 86.94 182 GLU A N 1
ATOM 1530 C CA . GLU A 1 182 ? 23.437 -10.313 -11.155 1.00 86.94 182 GLU A CA 1
ATOM 1531 C C . GLU A 1 182 ? 22.036 -9.889 -11.615 1.00 86.94 182 GLU A C 1
ATOM 1533 O O . GLU A 1 182 ? 21.713 -8.702 -11.514 1.00 86.94 182 GLU A O 1
ATOM 1538 N N . THR A 1 183 ? 21.185 -10.811 -12.078 1.00 92.81 183 THR A N 1
ATOM 1539 C CA . THR A 1 183 ? 19.888 -10.489 -12.690 1.00 92.81 183 THR A CA 1
ATOM 1540 C C . THR A 1 183 ? 18.706 -11.070 -11.921 1.00 92.81 183 THR A C 1
ATOM 1542 O O . THR A 1 183 ? 18.558 -12.278 -11.734 1.00 92.81 183 THR A O 1
ATOM 1545 N N . TYR A 1 184 ? 17.768 -10.187 -11.587 1.00 96.19 184 TYR A N 1
ATOM 1546 C CA . TYR A 1 184 ? 16.527 -10.514 -10.897 1.00 96.19 184 TYR A CA 1
ATOM 1547 C C . TYR A 1 184 ? 15.308 -10.152 -11.741 1.00 96.19 184 TYR A C 1
ATOM 1549 O O . TYR A 1 184 ? 15.295 -9.136 -12.442 1.00 96.19 184 TYR A O 1
ATOM 1557 N N . LEU A 1 185 ? 14.252 -10.954 -11.615 1.00 96.62 185 LEU A N 1
ATOM 1558 C CA . LEU A 1 185 ? 12.904 -10.609 -12.045 1.00 96.62 185 LEU A CA 1
ATOM 1559 C C . LEU A 1 185 ? 12.071 -10.213 -10.838 1.00 96.62 185 LEU A C 1
ATOM 1561 O O . LEU A 1 185 ? 11.792 -11.025 -9.958 1.00 96.62 185 LEU A O 1
ATOM 1565 N N . PHE A 1 186 ? 11.626 -8.969 -10.844 1.00 96.38 186 PHE A N 1
ATOM 1566 C CA . PHE A 1 186 ? 10.636 -8.439 -9.932 1.00 96.38 186 PHE A CA 1
ATOM 1567 C C . PHE A 1 186 ? 9.249 -8.554 -10.576 1.00 96.38 186 PHE A C 1
ATOM 1569 O O . PHE A 1 186 ? 8.992 -7.968 -11.632 1.00 96.38 186 PHE A O 1
ATOM 1576 N N . LYS A 1 187 ? 8.361 -9.325 -9.950 1.00 95.19 187 LYS A N 1
ATOM 1577 C CA . LYS A 1 187 ? 6.971 -9.543 -10.368 1.00 95.19 187 LYS A CA 1
ATOM 1578 C C . LYS A 1 187 ? 6.051 -8.878 -9.359 1.00 95.19 187 LYS A C 1
ATOM 1580 O O . LYS A 1 187 ? 6.232 -9.095 -8.170 1.00 95.19 187 LYS A O 1
ATOM 1585 N N . SER A 1 188 ? 5.074 -8.102 -9.808 1.00 93.31 188 SER A N 1
ATOM 1586 C CA . SER A 1 188 ? 4.107 -7.436 -8.923 1.00 93.31 188 SER A CA 1
ATOM 1587 C C . SER A 1 188 ? 2.797 -7.177 -9.658 1.00 93.31 188 SER A C 1
ATOM 1589 O O . SER A 1 188 ? 2.726 -7.313 -10.879 1.00 93.31 188 SER A O 1
ATOM 1591 N N . LYS A 1 189 ? 1.774 -6.745 -8.921 1.00 91.69 189 LYS A N 1
ATOM 1592 C CA . LYS A 1 189 ? 0.531 -6.193 -9.476 1.00 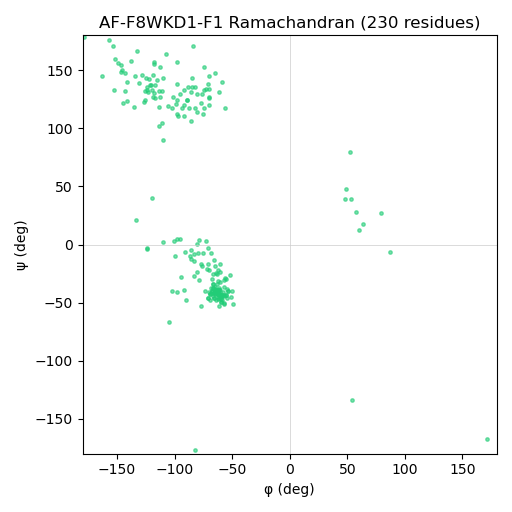91.69 189 LYS A CA 1
ATOM 1593 C C . LYS A 1 189 ? 0.430 -4.696 -9.219 1.00 91.69 189 LYS A C 1
ATOM 1595 O O . LYS A 1 189 ? 0.841 -4.224 -8.160 1.00 91.69 189 LYS A O 1
ATOM 1600 N N . VAL A 1 190 ? -0.119 -3.958 -10.182 1.00 91.06 190 VAL A N 1
ATOM 1601 C CA . VAL A 1 190 ? -0.436 -2.525 -10.046 1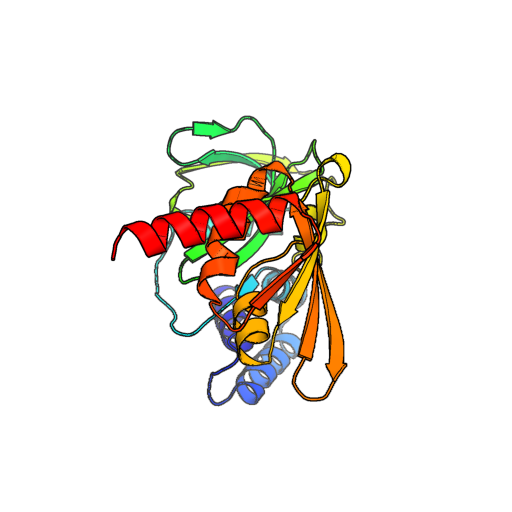.00 91.06 190 VAL A CA 1
ATOM 1602 C C . VAL A 1 190 ? -1.799 -2.220 -10.657 1.00 91.06 190 VAL A C 1
ATOM 1604 O O . VAL A 1 190 ? -2.276 -2.964 -11.512 1.00 91.06 190 VAL A O 1
ATOM 1607 N N . ASN A 1 191 ? -2.435 -1.122 -10.249 1.00 90.12 191 ASN A N 1
ATOM 1608 C CA . ASN A 1 191 ? -3.653 -0.664 -10.910 1.00 90.12 191 ASN A CA 1
ATOM 1609 C C . ASN A 1 191 ? -3.319 -0.121 -12.308 1.00 90.12 191 ASN A C 1
ATOM 1611 O O . ASN A 1 191 ? -2.403 0.688 -12.462 1.00 90.12 191 ASN A O 1
ATOM 1615 N N . ALA A 1 192 ? -4.091 -0.508 -13.323 1.00 89.44 192 ALA A N 1
ATOM 1616 C CA . ALA A 1 192 ? -3.924 -0.003 -14.685 1.00 89.44 192 ALA A CA 1
ATOM 1617 C C . ALA A 1 192 ? -4.008 1.534 -14.782 1.00 89.44 192 ALA A C 1
ATOM 1619 O O . ALA A 1 192 ? -3.368 2.130 -15.647 1.00 89.44 192 ALA A O 1
ATOM 1620 N N . LYS A 1 193 ? -4.762 2.188 -13.888 1.00 90.25 193 LYS A N 1
ATOM 1621 C CA . LYS A 1 193 ? -4.871 3.656 -13.839 1.00 90.25 193 LYS A CA 1
ATOM 1622 C C . LYS A 1 193 ? -3.607 4.344 -13.318 1.00 90.25 193 LYS A C 1
ATOM 1624 O O . LYS A 1 193 ? -3.396 5.513 -13.617 1.00 90.25 193 LYS A O 1
ATOM 1629 N N . ASP A 1 194 ? -2.758 3.619 -12.593 1.00 90.31 194 ASP A N 1
ATOM 1630 C CA . ASP A 1 194 ? -1.559 4.169 -11.958 1.00 90.31 194 ASP A CA 1
ATOM 1631 C C . ASP A 1 194 ? -0.298 3.987 -12.816 1.00 90.31 194 ASP A C 1
ATOM 1633 O O . ASP A 1 194 ? 0.794 4.349 -12.381 1.00 90.31 194 ASP A O 1
ATOM 1637 N N . ILE A 1 195 ? -0.416 3.459 -14.043 1.00 93.69 195 ILE A N 1
ATOM 1638 C CA . ILE A 1 195 ? 0.725 3.163 -14.930 1.00 93.69 195 ILE A CA 1
ATOM 1639 C C . ILE A 1 195 ? 1.670 4.358 -15.083 1.00 93.69 195 ILE A C 1
ATOM 1641 O O . ILE A 1 195 ? 2.882 4.184 -14.968 1.00 93.69 195 ILE A O 1
ATOM 1645 N N . ASP A 1 196 ? 1.141 5.564 -15.295 1.00 93.44 196 ASP A N 1
ATOM 1646 C CA . ASP A 1 196 ? 1.965 6.764 -15.482 1.00 93.44 196 ASP A CA 1
ATOM 1647 C C . ASP A 1 196 ? 2.731 7.146 -14.210 1.00 93.44 196 ASP A C 1
ATOM 1649 O O . ASP A 1 196 ? 3.863 7.630 -14.266 1.00 93.44 196 ASP A O 1
ATOM 1653 N N . PHE A 1 197 ? 2.133 6.916 -13.040 1.00 91.69 197 PHE A N 1
ATOM 1654 C CA . PHE A 1 197 ? 2.802 7.127 -11.762 1.00 91.69 197 PHE A CA 1
ATOM 1655 C C . PHE A 1 197 ? 3.892 6.073 -11.531 1.00 91.69 197 PHE A C 1
ATOM 1657 O O . PHE A 1 197 ? 5.024 6.426 -11.199 1.00 91.69 197 PHE A O 1
ATOM 1664 N N . ILE A 1 198 ? 3.585 4.795 -11.771 1.00 93.50 198 ILE A N 1
ATOM 1665 C CA . ILE A 1 198 ? 4.551 3.697 -11.648 1.00 93.50 198 ILE A CA 1
ATOM 1666 C C . ILE A 1 198 ? 5.727 3.895 -12.614 1.00 93.50 198 ILE A C 1
ATOM 1668 O O . ILE A 1 198 ? 6.875 3.685 -12.228 1.00 93.50 198 ILE A O 1
ATOM 1672 N N . ALA A 1 199 ? 5.477 4.371 -13.836 1.00 95.50 199 ALA A N 1
ATOM 1673 C CA . ALA A 1 199 ? 6.525 4.682 -14.801 1.00 95.50 199 ALA A CA 1
ATOM 1674 C C . ALA A 1 199 ? 7.533 5.706 -14.255 1.00 95.50 199 ALA A C 1
ATOM 1676 O O . ALA A 1 199 ? 8.739 5.486 -14.361 1.00 95.50 199 ALA A O 1
ATOM 1677 N N . LYS A 1 200 ? 7.058 6.773 -13.599 1.00 93.88 200 LYS A N 1
ATOM 1678 C CA . LYS A 1 200 ? 7.927 7.775 -12.956 1.00 93.88 200 LYS A CA 1
ATOM 1679 C C . LYS A 1 200 ? 8.799 7.173 -11.860 1.00 93.88 200 LYS A C 1
ATOM 1681 O O . LYS A 1 200 ? 9.965 7.539 -11.756 1.00 93.88 200 LYS A O 1
ATOM 1686 N N . LEU A 1 201 ? 8.260 6.242 -11.067 1.00 91.12 201 LEU A N 1
ATOM 1687 C CA . LEU A 1 201 ? 9.041 5.533 -10.049 1.00 91.12 201 LEU A CA 1
ATOM 1688 C C . LEU A 1 201 ? 10.137 4.684 -10.693 1.00 91.12 201 LEU A C 1
ATOM 1690 O O . LEU A 1 201 ? 11.295 4.775 -10.298 1.00 91.12 201 LEU A O 1
ATOM 1694 N N . ILE A 1 202 ? 9.794 3.909 -11.722 1.00 93.94 202 ILE A N 1
ATOM 1695 C CA . ILE A 1 202 ? 10.742 3.020 -12.405 1.00 93.94 202 ILE A CA 1
ATOM 1696 C C . ILE A 1 202 ? 11.881 3.813 -13.049 1.00 93.94 202 ILE A C 1
ATOM 1698 O O . ILE A 1 202 ? 13.032 3.396 -12.961 1.00 93.94 202 ILE A O 1
ATOM 1702 N N . VAL A 1 203 ? 11.600 4.979 -13.635 1.00 94.31 203 VAL A N 1
ATOM 1703 C CA . VAL A 1 203 ? 12.633 5.834 -14.244 1.00 94.31 203 VAL A CA 1
ATOM 1704 C C . VAL A 1 203 ? 13.734 6.230 -13.252 1.00 94.31 203 VAL A C 1
ATOM 1706 O O . VAL A 1 203 ? 14.888 6.349 -13.658 1.00 94.31 203 VAL A O 1
ATOM 1709 N N . THR A 1 204 ? 13.435 6.349 -11.953 1.00 90.12 204 THR A N 1
ATOM 1710 C CA . THR A 1 204 ? 14.461 6.640 -10.932 1.00 90.12 204 THR A CA 1
ATOM 1711 C C . THR A 1 204 ? 15.510 5.532 -10.788 1.00 90.12 204 THR A C 1
ATOM 1713 O O . THR A 1 204 ? 16.639 5.809 -10.389 1.00 90.12 204 THR A O 1
ATOM 1716 N N . GLY A 1 205 ? 15.172 4.292 -11.161 1.00 90.88 205 GLY A N 1
ATOM 1717 C CA . GLY A 1 205 ? 16.117 3.178 -11.204 1.00 90.88 205 GLY A CA 1
ATOM 1718 C C . GLY A 1 205 ? 17.137 3.290 -12.340 1.00 90.88 205 GLY A C 1
ATOM 1719 O O . GLY A 1 205 ? 18.170 2.617 -12.306 1.00 90.88 205 GLY A O 1
ATOM 1720 N N . GLY A 1 206 ? 16.878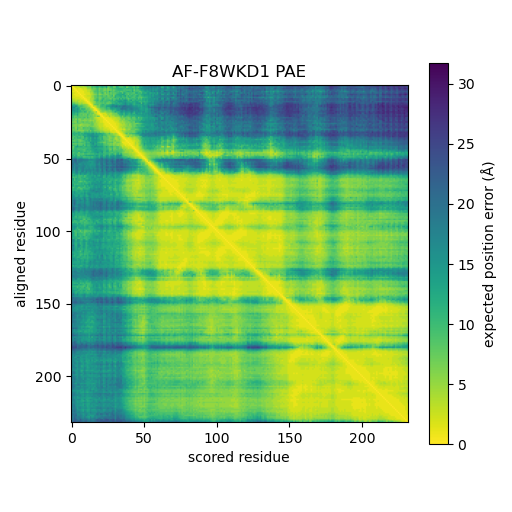 4.146 -13.334 1.00 92.94 206 GLY A N 1
ATOM 1721 C CA . GLY A 1 206 ? 17.764 4.386 -14.467 1.00 92.94 206 GLY A CA 1
ATOM 1722 C C . GLY A 1 206 ? 18.136 3.097 -15.199 1.00 92.94 206 GLY A C 1
ATOM 1723 O O . GLY A 1 206 ? 17.293 2.245 -15.469 1.00 92.94 206 GLY A O 1
ATOM 1724 N N . VAL A 1 207 ? 19.428 2.937 -15.490 1.00 93.06 207 VAL A N 1
ATOM 1725 C CA . VAL A 1 207 ? 19.971 1.765 -16.201 1.00 93.06 207 VAL A CA 1
ATOM 1726 C C . VAL A 1 207 ? 19.845 0.449 -15.422 1.00 93.06 207 VAL A C 1
ATOM 1728 O O . VAL A 1 207 ? 20.019 -0.619 -16.001 1.00 93.06 207 VAL A O 1
ATOM 1731 N N . ASN A 1 208 ? 19.538 0.507 -14.124 1.00 96.00 208 ASN A N 1
ATOM 1732 C CA . ASN A 1 208 ? 19.495 -0.664 -13.249 1.00 96.00 208 ASN A CA 1
ATOM 1733 C C . ASN A 1 208 ? 18.171 -1.436 -13.320 1.00 96.00 208 ASN A C 1
ATOM 1735 O O . ASN A 1 208 ? 18.054 -2.506 -12.717 1.00 96.00 208 ASN A O 1
ATOM 1739 N N . VAL A 1 209 ? 17.166 -0.896 -14.015 1.00 95.94 209 VAL A N 1
ATOM 1740 C CA . VAL A 1 209 ? 15.831 -1.487 -14.131 1.00 95.94 209 VAL A CA 1
ATOM 1741 C C . VAL A 1 209 ? 15.345 -1.463 -15.575 1.00 95.94 209 VAL A C 1
ATOM 1743 O O . VAL A 1 209 ? 15.592 -0.528 -16.335 1.00 95.94 209 VAL A O 1
ATOM 1746 N N . LYS A 1 210 ? 14.608 -2.500 -15.962 1.00 96.38 210 LYS A N 1
ATOM 1747 C CA . LYS A 1 210 ? 14.010 -2.625 -17.287 1.00 96.38 210 LYS A CA 1
ATOM 1748 C C . LYS A 1 210 ? 12.658 -3.310 -17.189 1.00 96.38 210 LYS A C 1
ATOM 1750 O O . LYS A 1 210 ? 12.559 -4.450 -16.752 1.00 96.38 210 LYS A O 1
ATOM 1755 N N . VAL A 1 211 ? 11.612 -2.639 -17.658 1.00 97.56 211 VAL A N 1
ATOM 1756 C CA . VAL A 1 211 ? 10.277 -3.244 -17.749 1.00 97.56 211 VAL A CA 1
ATOM 1757 C C . VAL A 1 211 ? 10.272 -4.297 -18.854 1.00 97.56 211 VAL A C 1
ATOM 1759 O O . VAL A 1 211 ? 10.617 -3.998 -19.999 1.00 97.56 211 VAL A O 1
ATOM 1762 N N . GLU A 1 212 ? 9.844 -5.513 -18.529 1.00 97.19 212 GLU A N 1
ATOM 1763 C CA . GLU A 1 212 ? 9.646 -6.624 -19.465 1.00 97.19 212 GLU A CA 1
ATOM 1764 C C . GLU A 1 212 ? 8.181 -6.751 -19.886 1.00 97.19 212 GLU A C 1
ATOM 1766 O O . GLU A 1 212 ? 7.890 -6.905 -21.073 1.00 97.19 212 GLU A O 1
ATOM 1771 N N . THR A 1 213 ? 7.243 -6.589 -18.959 1.00 96.25 213 THR A N 1
ATOM 1772 C CA . THR A 1 213 ? 5.806 -6.507 -19.249 1.00 96.25 213 THR A CA 1
ATOM 1773 C C . THR A 1 213 ? 5.113 -5.602 -18.224 1.00 96.25 213 THR A C 1
ATOM 1775 O O . THR A 1 213 ? 5.634 -5.420 -17.121 1.00 96.25 213 THR A O 1
ATOM 1778 N N . PRO A 1 214 ? 3.955 -5.007 -18.561 1.00 96.88 214 PRO A N 1
ATOM 1779 C CA . PRO A 1 214 ? 3.284 -5.003 -19.863 1.00 96.88 214 PRO A CA 1
ATOM 1780 C C . PRO A 1 214 ? 3.815 -3.911 -20.809 1.00 96.88 214 PRO A C 1
ATOM 1782 O O . PRO A 1 214 ? 4.561 -3.010 -20.419 1.00 96.88 214 PRO A O 1
ATOM 1785 N N . ASN A 1 215 ? 3.397 -3.964 -22.080 1.00 96.88 215 ASN A N 1
ATOM 1786 C CA . ASN A 1 215 ? 3.770 -2.958 -23.084 1.00 96.88 215 ASN A CA 1
ATOM 1787 C C . ASN A 1 215 ? 3.266 -1.550 -22.739 1.00 96.88 215 ASN A C 1
ATOM 1789 O O . ASN A 1 215 ? 3.934 -0.571 -23.063 1.00 96.88 215 ASN A O 1
ATOM 1793 N N . SER A 1 216 ? 2.125 -1.438 -22.057 1.00 96.31 216 SER A N 1
ATOM 1794 C CA . SER A 1 216 ? 1.607 -0.155 -21.575 1.00 96.31 216 SER A CA 1
ATOM 1795 C C . SER A 1 216 ? 2.595 0.528 -20.626 1.00 96.31 216 SER A C 1
ATOM 1797 O O . SER A 1 216 ? 2.946 1.685 -20.841 1.00 96.31 216 SER A O 1
ATOM 1799 N N . LEU A 1 217 ? 3.138 -0.212 -19.653 1.00 97.50 217 LEU A N 1
ATOM 1800 C CA . LEU A 1 217 ? 4.141 0.306 -18.725 1.00 97.50 217 LEU A CA 1
ATOM 1801 C C . LEU A 1 217 ? 5.475 0.611 -19.421 1.00 97.50 217 LEU A C 1
ATOM 1803 O O . LEU A 1 217 ? 6.068 1.657 -19.171 1.00 97.50 217 LEU A O 1
ATOM 1807 N N . LYS A 1 218 ? 5.919 -0.246 -20.353 1.00 97.62 218 LYS A N 1
ATOM 1808 C CA . LYS A 1 218 ? 7.097 0.039 -21.197 1.00 97.62 218 LYS A CA 1
ATOM 1809 C C . LYS A 1 218 ? 6.956 1.371 -21.935 1.00 97.62 218 LYS A C 1
ATOM 1811 O O . LYS A 1 218 ? 7.903 2.153 -21.977 1.00 97.62 218 LYS A O 1
ATOM 1816 N N . ASN A 1 219 ? 5.792 1.618 -22.531 1.00 97.44 219 ASN A N 1
ATOM 1817 C CA . ASN A 1 219 ? 5.535 2.837 -23.289 1.00 97.44 219 ASN A CA 1
ATOM 1818 C C . ASN A 1 219 ? 5.481 4.065 -22.375 1.00 97.44 219 ASN A C 1
ATOM 1820 O O . ASN A 1 219 ? 6.094 5.076 -22.706 1.00 97.44 219 ASN A O 1
ATOM 1824 N N . ALA A 1 220 ? 4.841 3.963 -21.208 1.00 97.25 220 ALA A N 1
ATOM 1825 C CA . ALA A 1 220 ? 4.817 5.043 -20.224 1.00 97.25 220 ALA A CA 1
ATOM 1826 C C . ALA A 1 220 ? 6.230 5.407 -19.726 1.00 97.25 220 ALA A C 1
ATOM 1828 O O . ALA A 1 220 ? 6.589 6.582 -19.694 1.00 97.25 220 ALA A O 1
ATOM 1829 N N . VAL A 1 221 ? 7.081 4.411 -19.441 1.00 97.31 221 VAL A N 1
ATOM 1830 C CA . VAL A 1 221 ? 8.491 4.642 -19.071 1.00 97.31 221 VAL A CA 1
ATOM 1831 C C . VAL A 1 221 ? 9.253 5.354 -20.190 1.00 97.31 221 VAL A C 1
ATOM 1833 O O . VAL A 1 221 ? 9.979 6.307 -19.919 1.00 97.31 221 VAL A O 1
ATOM 1836 N N . LYS A 1 222 ? 9.066 4.948 -21.453 1.00 96.75 222 LYS A N 1
ATOM 1837 C CA . LYS A 1 222 ? 9.687 5.636 -22.598 1.00 96.75 222 LYS A CA 1
ATOM 1838 C C . LYS A 1 222 ? 9.260 7.099 -22.684 1.00 96.75 222 LYS A C 1
ATOM 1840 O O . LYS A 1 222 ? 10.115 7.950 -22.889 1.00 96.75 222 LYS A O 1
ATOM 1845 N N . VAL A 1 223 ? 7.971 7.390 -22.501 1.00 97.12 223 VAL A N 1
ATOM 1846 C CA . VAL A 1 223 ? 7.450 8.766 -22.512 1.00 97.12 223 VAL A CA 1
ATOM 1847 C C . VAL A 1 223 ? 8.110 9.613 -21.422 1.00 97.12 223 VAL A C 1
ATOM 1849 O O . VAL A 1 223 ? 8.546 10.728 -21.706 1.00 97.12 223 VAL A O 1
ATOM 1852 N N . GLU A 1 224 ? 8.233 9.096 -20.198 1.00 96.25 224 GLU A N 1
ATOM 1853 C CA . GLU A 1 224 ? 8.905 9.812 -19.106 1.00 96.25 224 GLU A CA 1
ATOM 1854 C C . GLU A 1 224 ? 10.406 10.016 -19.379 1.00 96.25 224 GLU A C 1
ATOM 1856 O O . GLU A 1 224 ? 10.916 11.117 -19.178 1.00 96.25 224 GLU A O 1
ATOM 1861 N N . LEU A 1 225 ? 11.105 9.017 -19.928 1.00 95.31 225 LEU A N 1
ATOM 1862 C CA . LEU A 1 225 ? 12.507 9.167 -20.339 1.00 95.31 225 LEU A CA 1
ATOM 1863 C C . LEU A 1 225 ? 12.678 10.215 -21.447 1.00 95.31 225 LEU A C 1
ATOM 1865 O O . LEU A 1 225 ? 13.591 11.031 -21.370 1.00 95.31 225 LEU A O 1
ATOM 1869 N N . THR A 1 226 ? 11.796 10.242 -22.450 1.00 96.00 226 THR A N 1
ATOM 1870 C CA . THR A 1 226 ? 11.831 11.256 -23.516 1.00 96.00 226 THR A CA 1
ATOM 1871 C C . THR A 1 226 ? 11.632 12.665 -22.963 1.00 96.00 226 THR A C 1
ATOM 1873 O O . THR A 1 226 ? 12.318 13.583 -23.406 1.00 96.00 226 THR A O 1
ATOM 1876 N N . LYS A 1 227 ? 10.750 12.854 -21.970 1.00 94.69 227 LYS A N 1
ATOM 1877 C CA . LYS A 1 227 ? 10.596 14.156 -21.298 1.00 94.69 227 LYS A CA 1
ATOM 1878 C C . LYS A 1 227 ? 11.903 14.612 -20.654 1.00 94.69 227 LYS A C 1
ATOM 1880 O O . LYS A 1 227 ? 12.257 15.772 -20.811 1.00 94.69 227 LYS A O 1
ATOM 1885 N N . ILE A 1 228 ? 12.609 13.708 -19.971 1.00 93.12 228 ILE A N 1
ATOM 1886 C CA . ILE A 1 228 ? 13.899 14.006 -19.331 1.00 93.12 228 ILE A CA 1
ATOM 1887 C C . ILE A 1 228 ? 14.961 14.324 -20.384 1.00 93.12 228 ILE A C 1
ATOM 1889 O O . ILE A 1 228 ? 15.665 15.315 -20.243 1.00 93.12 228 ILE A O 1
ATOM 1893 N N . ILE A 1 229 ? 15.057 13.521 -21.449 1.00 93.62 229 ILE A N 1
ATOM 1894 C CA . ILE A 1 229 ? 16.023 13.739 -22.535 1.00 93.62 229 ILE A CA 1
ATOM 1895 C C . ILE A 1 229 ? 15.814 15.111 -23.177 1.00 93.62 229 ILE A C 1
ATOM 1897 O O . ILE A 1 229 ? 16.780 15.827 -23.369 1.00 93.62 229 ILE A O 1
ATOM 1901 N N . ASN A 1 230 ? 14.567 15.511 -23.436 1.00 95.81 230 ASN A N 1
ATOM 1902 C CA . ASN A 1 230 ? 14.253 16.800 -24.061 1.00 95.81 230 ASN A CA 1
ATOM 1903 C C . ASN A 1 230 ? 14.564 18.028 -23.179 1.00 95.81 230 ASN A C 1
ATOM 1905 O O . ASN A 1 230 ? 14.401 19.155 -23.645 1.00 95.81 230 ASN A O 1
ATOM 1909 N N . MET A 1 231 ? 14.940 17.843 -21.908 1.00 93.50 231 MET A N 1
ATOM 1910 C CA . MET A 1 231 ? 15.376 18.936 -21.029 1.00 93.50 231 MET A CA 1
ATOM 1911 C C . MET A 1 231 ? 16.871 19.260 -21.155 1.00 93.50 231 MET A C 1
ATOM 1913 O O . MET A 1 231 ? 17.296 20.285 -20.618 1.00 93.50 231 MET A O 1
ATOM 1917 N N . TYR A 1 232 ? 17.648 18.400 -21.815 1.00 88.62 232 TYR A N 1
ATOM 1918 C CA . TYR A 1 232 ? 19.095 18.525 -22.004 1.00 88.62 232 TYR A CA 1
ATOM 1919 C C . TYR A 1 232 ? 19.440 18.593 -23.493 1.00 88.62 232 TYR A C 1
ATOM 1921 O O . TYR A 1 232 ? 20.483 19.208 -23.802 1.00 88.62 232 TYR A O 1
#

Nearest PDB structures (foldseek):
  9c5g-assembly1_A  TM=3.860E-01  e=5.937E-06  Rhizobium leguminosarum
  7qfz-assembly1_A  TM=4.745E-01  e=1.346E-04  Escherichia fergusonii ATCC 35469
  7qfz-assembly4_G  TM=4.894E-01  e=3.204E-04  Escherichia fergusonii ATCC 35469
  7qfz-assembly4_H  TM=5.069E-01  e=5.088E-04  Escherichia fergusonii ATCC 35469
  7tb5-assembly1_A-2  TM=4.689E-01  e=2.400E-04  Pseudomonas aeruginosa

Radius of gyration: 19.99 Å; Cα contacts (8 Å, |Δi|>4): 382; chains: 1; bounding box: 44×36×58 Å

Mean predicted aligned error: 9.67 Å

Organism: Staphylococcus aureus (NCBI:txid1280)